Protein AF-A0A6C0KIW5-F1 (afdb_monomer_lite)

Radius of gyration: 31.11 Å; chains: 1; bounding box: 86×40×96 Å

Organism: NCBI:txid1070528

Structure (mmCIF, N/CA/C/O backbone):
data_AF-A0A6C0KIW5-F1
#
_entry.id   AF-A0A6C0KIW5-F1
#
loop_
_atom_site.group_PDB
_atom_site.id
_atom_site.type_symbol
_atom_site.label_atom_id
_atom_site.label_alt_id
_atom_site.label_comp_id
_atom_site.label_asym_id
_atom_site.label_entity_id
_atom_site.label_seq_id
_atom_site.pdbx_PDB_ins_code
_atom_site.Cartn_x
_atom_site.Cartn_y
_atom_site.Cartn_z
_atom_site.occupancy
_atom_site.B_iso_or_equiv
_atom_site.auth_seq_id
_atom_site.auth_comp_id
_atom_site.auth_asym_id
_atom_site.auth_atom_id
_atom_site.pdbx_PDB_model_num
ATOM 1 N N . MET A 1 1 ? -8.432 14.980 34.019 1.00 32.41 1 MET A N 1
ATOM 2 C CA . MET A 1 1 ? -7.159 15.223 33.312 1.00 32.41 1 MET A CA 1
ATOM 3 C C . MET A 1 1 ? -7.404 14.944 31.844 1.00 32.41 1 MET A C 1
ATOM 5 O O . MET A 1 1 ? -7.497 13.788 31.464 1.00 32.41 1 MET A O 1
ATOM 9 N N . SER A 1 2 ? -7.635 16.003 31.070 1.00 37.56 2 SER A N 1
ATOM 10 C CA . SER A 1 2 ? -7.930 15.959 29.639 1.00 37.56 2 SER A CA 1
ATOM 11 C C . SER A 1 2 ? -6.627 15.962 28.842 1.00 37.56 2 SER A C 1
ATOM 13 O O . SER A 1 2 ? -6.055 17.020 28.597 1.00 37.56 2 SER A O 1
ATOM 15 N N . LEU A 1 3 ? -6.152 14.785 28.463 1.00 35.91 3 LEU A N 1
ATOM 16 C CA . LEU A 1 3 ? -5.124 14.620 27.437 1.00 35.91 3 LEU A CA 1
ATOM 17 C C . LEU A 1 3 ? -5.486 13.376 26.623 1.00 35.91 3 LEU A C 1
ATOM 19 O O . LEU A 1 3 ? -4.736 12.409 26.570 1.00 35.91 3 LEU A O 1
ATOM 23 N N . VAL A 1 4 ? -6.672 13.388 26.008 1.00 44.66 4 VAL A N 1
ATOM 24 C CA . VAL A 1 4 ? -6.836 12.628 24.768 1.00 44.66 4 VAL A CA 1
ATOM 25 C C . VAL A 1 4 ? -6.009 13.411 23.761 1.00 44.66 4 VAL A C 1
ATOM 27 O O . VAL A 1 4 ? -6.391 14.500 23.333 1.00 44.66 4 VAL A O 1
ATOM 30 N N . SER A 1 5 ? -4.794 12.920 23.536 1.00 47.56 5 SER A N 1
ATOM 31 C CA . SER A 1 5 ? -3.909 13.326 22.453 1.00 47.56 5 SER A CA 1
ATOM 32 C C . SER A 1 5 ? -4.746 13.595 21.211 1.00 47.56 5 SER A C 1
ATOM 34 O O . SER A 1 5 ? -5.508 12.717 20.811 1.00 47.56 5 SER A O 1
ATOM 36 N N . ASN A 1 6 ? -4.621 14.797 20.641 1.00 52.09 6 ASN A N 1
ATOM 37 C CA . ASN A 1 6 ? -5.130 15.120 19.312 1.00 52.09 6 ASN A CA 1
ATOM 38 C C . ASN A 1 6 ? -4.820 13.938 18.393 1.00 52.09 6 ASN A C 1
ATOM 40 O O . ASN A 1 6 ? -3.664 13.736 18.027 1.00 52.09 6 ASN A O 1
ATOM 44 N N . ILE A 1 7 ? -5.824 13.123 18.079 1.00 60.19 7 ILE A N 1
ATOM 45 C CA . ILE A 1 7 ? -5.663 12.087 17.074 1.00 60.19 7 ILE A CA 1
ATOM 46 C C . ILE A 1 7 ? -5.512 12.859 15.775 1.00 60.19 7 ILE A C 1
ATOM 48 O O . ILE A 1 7 ? -6.455 13.508 15.321 1.00 60.19 7 ILE A O 1
ATOM 52 N N . GLN A 1 8 ? -4.304 12.859 15.220 1.00 75.06 8 GLN A N 1
ATOM 53 C CA . GLN A 1 8 ? -3.992 13.581 13.994 1.00 75.06 8 GLN A CA 1
ATOM 54 C C . GLN A 1 8 ? -4.522 12.785 12.795 1.00 75.06 8 GLN A C 1
ATOM 56 O O . GLN A 1 8 ? -3.762 12.299 11.966 1.00 75.06 8 GLN A O 1
ATOM 61 N N . PHE A 1 9 ? -5.848 12.646 12.697 1.00 80.88 9 PHE A N 1
ATOM 62 C CA . PHE A 1 9 ? -6.519 12.059 11.532 1.00 80.88 9 PHE A CA 1
ATOM 63 C C . PHE A 1 9 ? -6.090 12.759 10.232 1.00 80.88 9 PHE A C 1
ATOM 65 O O . PHE A 1 9 ? -5.928 12.113 9.201 1.00 80.88 9 PHE A O 1
ATOM 72 N N . GLU A 1 10 ? -5.825 14.068 10.296 1.00 83.94 10 GLU A N 1
ATOM 73 C CA . GLU A 1 10 ? -5.272 14.846 9.181 1.00 83.94 10 GLU A CA 1
ATOM 74 C C . GLU A 1 10 ? -3.890 14.353 8.735 1.00 83.94 10 GLU A C 1
ATOM 76 O O . GLU A 1 10 ? -3.605 14.328 7.536 1.00 83.94 10 GLU A O 1
ATOM 81 N N . GLN A 1 11 ? -3.046 13.923 9.676 1.00 88.38 11 GLN A N 1
ATOM 82 C CA . GLN A 1 11 ? -1.736 13.367 9.358 1.00 88.38 11 GLN A CA 1
ATOM 83 C C . GLN A 1 11 ? -1.886 12.015 8.660 1.00 88.38 11 GLN A C 1
ATOM 85 O O . GLN A 1 11 ? -1.350 11.858 7.574 1.00 88.38 11 GLN A O 1
ATOM 90 N N . LEU A 1 12 ? -2.726 11.111 9.176 1.00 88.31 12 LEU A N 1
ATOM 91 C CA . LEU A 1 12 ? -3.011 9.822 8.525 1.00 88.31 12 LEU A CA 1
ATOM 92 C C . LEU A 1 12 ? -3.542 9.988 7.088 1.00 88.31 12 LEU A C 1
ATOM 94 O O . LEU A 1 12 ? -3.165 9.241 6.188 1.00 88.31 12 LEU A O 1
ATOM 98 N N . HIS A 1 13 ? -4.393 10.989 6.843 1.00 88.88 13 HIS A N 1
ATOM 99 C CA . HIS A 1 13 ? -4.846 11.310 5.487 1.00 88.88 13 HIS A CA 1
ATOM 100 C C . HIS A 1 13 ? -3.723 11.843 4.594 1.00 88.88 13 HIS A C 1
ATOM 102 O O . HIS A 1 13 ? -3.690 11.539 3.401 1.00 88.88 13 HIS A O 1
ATOM 108 N N . THR A 1 14 ? -2.835 12.666 5.148 1.00 91.12 14 THR A N 1
ATOM 109 C CA . THR A 1 14 ? -1.697 13.232 4.416 1.00 91.12 14 THR A CA 1
ATOM 110 C C . THR A 1 14 ? -0.691 12.142 4.059 1.00 91.12 14 THR A C 1
ATOM 112 O O . THR A 1 14 ? -0.282 12.054 2.903 1.00 91.12 14 THR A O 1
ATOM 115 N N . ASP A 1 15 ? -0.383 11.265 5.011 1.00 90.94 15 ASP A N 1
ATOM 116 C CA . ASP A 1 15 ? 0.522 10.132 4.844 1.00 90.94 15 ASP A CA 1
ATOM 117 C C . ASP A 1 15 ? -0.020 9.176 3.774 1.00 90.94 15 ASP A C 1
ATOM 119 O O . ASP A 1 15 ? 0.687 8.830 2.829 1.00 90.94 15 ASP A O 1
ATOM 123 N N . PHE A 1 16 ? -1.314 8.838 3.819 1.00 93.62 16 PHE A N 1
ATOM 124 C CA . PHE A 1 16 ? -1.929 8.007 2.782 1.00 93.62 16 PHE A CA 1
ATOM 125 C C . PHE A 1 16 ? -1.880 8.660 1.392 1.00 93.62 16 PHE A C 1
ATOM 127 O O . PHE A 1 16 ? -1.521 8.007 0.414 1.00 93.62 16 PHE A O 1
ATOM 134 N N . LYS A 1 17 ? -2.175 9.963 1.281 1.00 93.19 17 LYS A N 1
ATOM 135 C CA . LYS A 1 17 ? -2.040 10.692 0.006 1.00 93.19 17 LYS A CA 1
ATOM 136 C C . LYS A 1 17 ? -0.604 10.666 -0.515 1.00 93.19 17 LYS A C 1
ATOM 138 O O . LYS A 1 17 ? -0.404 10.561 -1.725 1.00 93.19 17 LYS A O 1
ATOM 143 N N . HIS A 1 18 ? 0.383 10.736 0.378 1.00 94.56 18 HIS A N 1
ATOM 144 C CA . HIS A 1 18 ? 1.780 10.594 -0.003 1.00 94.56 18 HIS A CA 1
ATOM 145 C C . HIS A 1 18 ? 2.068 9.205 -0.595 1.00 94.56 18 HIS A C 1
ATOM 147 O O . HIS A 1 18 ? 2.688 9.128 -1.655 1.00 94.56 18 HIS A O 1
ATOM 153 N N . LEU A 1 19 ? 1.540 8.123 -0.011 1.00 94.50 19 LEU A N 1
ATOM 154 C CA . LEU A 1 19 ? 1.678 6.770 -0.573 1.00 94.50 19 LEU A CA 1
ATOM 155 C C . LEU A 1 19 ? 1.123 6.670 -1.995 1.00 94.50 19 LEU A C 1
ATOM 157 O O . LEU A 1 19 ? 1.806 6.163 -2.882 1.00 94.50 19 LEU A O 1
ATOM 161 N N . ILE A 1 20 ? -0.081 7.202 -2.224 1.00 94.00 20 ILE A N 1
ATOM 162 C CA . ILE A 1 20 ? -0.695 7.210 -3.561 1.00 94.00 20 ILE A CA 1
ATOM 163 C C . ILE A 1 20 ? 0.152 8.029 -4.544 1.00 94.00 20 ILE A C 1
ATOM 165 O O . ILE A 1 20 ? 0.319 7.645 -5.697 1.00 94.00 20 ILE A O 1
ATOM 169 N N . SER A 1 21 ? 0.754 9.135 -4.094 1.00 94.69 21 SER A N 1
ATOM 170 C CA . SER A 1 21 ? 1.657 9.917 -4.946 1.00 94.69 21 SER A CA 1
ATOM 171 C C . SER A 1 21 ? 2.934 9.156 -5.325 1.00 94.69 21 SER A C 1
ATOM 173 O O . SER A 1 21 ? 3.380 9.261 -6.464 1.00 94.69 21 SER A O 1
ATOM 175 N N . LEU A 1 22 ? 3.505 8.364 -4.407 1.00 94.12 22 LEU A N 1
ATOM 176 C CA . LEU A 1 22 ? 4.691 7.545 -4.677 1.00 94.12 22 LEU A CA 1
ATOM 177 C C . LEU A 1 22 ? 4.395 6.432 -5.682 1.00 94.12 22 LEU A C 1
ATOM 179 O O . LEU A 1 22 ? 5.205 6.174 -6.568 1.00 94.12 22 LEU A O 1
ATOM 183 N N . GLU A 1 23 ? 3.239 5.789 -5.545 1.00 93.88 23 GLU A N 1
ATOM 184 C CA . GLU A 1 23 ? 2.775 4.766 -6.478 1.00 93.88 23 GLU A CA 1
ATOM 185 C C . GLU A 1 23 ? 2.600 5.347 -7.887 1.00 93.88 23 GLU A C 1
ATOM 187 O O . GLU A 1 23 ? 3.170 4.819 -8.843 1.00 93.88 23 GLU A O 1
ATOM 192 N N . LYS A 1 24 ? 1.962 6.518 -8.000 1.00 93.88 24 LYS A N 1
ATOM 193 C CA . LYS A 1 24 ? 1.820 7.221 -9.276 1.00 93.88 24 LYS A CA 1
ATOM 194 C C . LYS A 1 24 ? 3.172 7.551 -9.916 1.00 93.88 24 LYS A C 1
ATOM 196 O O . LYS A 1 24 ? 3.358 7.322 -11.108 1.00 93.88 24 LYS A O 1
ATOM 201 N N . ILE A 1 25 ? 4.132 8.044 -9.130 1.00 94.31 25 ILE A N 1
ATOM 202 C CA . ILE A 1 25 ? 5.500 8.311 -9.607 1.00 94.31 25 ILE A CA 1
ATOM 203 C C . ILE A 1 25 ? 6.155 7.019 -10.122 1.00 94.31 25 ILE A C 1
ATOM 205 O O . ILE A 1 25 ? 6.810 7.029 -11.165 1.00 94.31 25 ILE A O 1
ATOM 209 N N . ALA A 1 26 ? 5.973 5.893 -9.422 1.00 92.75 26 ALA A N 1
ATOM 210 C CA . ALA A 1 26 ? 6.489 4.602 -9.869 1.00 92.75 26 ALA A CA 1
ATOM 211 C C . ALA A 1 26 ? 5.896 4.197 -11.229 1.00 92.75 26 ALA A C 1
ATOM 213 O O . ALA A 1 26 ? 6.648 3.779 -12.112 1.00 92.75 26 ALA A O 1
ATOM 214 N N . LEU A 1 27 ? 4.582 4.362 -11.420 1.00 92.12 27 LEU A N 1
ATOM 215 C CA . LEU A 1 27 ? 3.905 4.081 -12.689 1.00 92.12 27 LEU A CA 1
ATOM 216 C C . LEU A 1 27 ? 4.386 4.985 -13.830 1.00 92.12 27 LEU A C 1
ATOM 218 O O . LEU A 1 27 ? 4.633 4.489 -14.927 1.00 92.12 27 LEU A O 1
ATOM 222 N N . GLU A 1 28 ? 4.569 6.282 -13.579 1.00 93.81 28 GLU A N 1
ATOM 223 C CA . GLU A 1 28 ? 5.068 7.237 -14.577 1.00 93.81 28 GLU A CA 1
ATOM 224 C C . GLU A 1 28 ? 6.463 6.839 -15.090 1.00 93.81 28 GLU A C 1
ATOM 226 O O . GLU A 1 28 ? 6.683 6.740 -16.300 1.00 93.81 28 GLU A O 1
ATOM 231 N N . HIS A 1 29 ? 7.396 6.531 -14.183 1.00 92.31 29 HIS A N 1
ATOM 232 C CA . HIS A 1 29 ? 8.730 6.059 -14.565 1.00 92.31 29 HIS A CA 1
ATOM 233 C C . HIS A 1 29 ? 8.685 4.691 -15.262 1.00 92.31 29 HIS A C 1
ATOM 235 O O . HIS A 1 29 ? 9.394 4.473 -16.246 1.00 92.31 29 HIS A O 1
ATOM 241 N N . LYS A 1 30 ? 7.818 3.778 -14.804 1.00 92.75 30 LYS A N 1
ATOM 242 C CA . LYS A 1 30 ? 7.599 2.473 -15.443 1.00 92.75 30 LYS A CA 1
ATOM 243 C C . LYS A 1 30 ? 7.116 2.642 -16.888 1.00 92.75 30 LYS A C 1
ATOM 245 O O . LYS A 1 30 ? 7.643 1.990 -17.788 1.00 92.75 30 LYS A O 1
ATOM 250 N N . HIS A 1 31 ? 6.165 3.540 -17.136 1.00 92.00 31 HIS A N 1
ATOM 251 C CA . HIS A 1 31 ? 5.697 3.838 -18.488 1.00 92.00 31 HIS A CA 1
ATOM 252 C C . HIS A 1 31 ? 6.826 4.406 -19.356 1.00 92.00 31 HIS A C 1
ATOM 254 O O . HIS A 1 31 ? 7.005 3.965 -20.490 1.00 92.00 31 HIS A O 1
ATOM 260 N N . ALA A 1 32 ? 7.613 5.356 -18.840 1.00 91.06 32 ALA A N 1
ATOM 261 C CA . ALA A 1 32 ? 8.737 5.929 -19.581 1.00 91.06 32 ALA A CA 1
ATOM 262 C C . ALA A 1 32 ? 9.756 4.855 -20.006 1.00 91.06 32 ALA A C 1
ATOM 264 O O . ALA A 1 32 ? 10.200 4.835 -21.157 1.00 91.06 32 ALA A O 1
ATOM 265 N N . ILE A 1 33 ? 10.073 3.921 -19.102 1.00 90.62 33 ILE A N 1
ATOM 266 C CA . ILE A 1 33 ? 10.942 2.781 -19.405 1.00 90.62 33 ILE A CA 1
ATOM 267 C C . ILE A 1 33 ? 10.332 1.896 -20.498 1.00 90.62 33 ILE A C 1
ATOM 269 O O . ILE A 1 33 ? 11.028 1.538 -21.446 1.00 90.62 33 ILE A O 1
ATOM 273 N N . ASN A 1 34 ? 9.039 1.572 -20.395 1.00 90.69 34 ASN A N 1
ATOM 274 C CA . ASN A 1 34 ? 8.360 0.708 -21.361 1.00 90.69 34 ASN A CA 1
ATOM 275 C C . ASN A 1 34 ? 8.355 1.312 -22.773 1.00 90.69 34 ASN A C 1
ATOM 277 O O . ASN A 1 34 ? 8.708 0.642 -23.742 1.00 90.69 34 ASN A O 1
ATOM 281 N N . THR A 1 35 ? 8.048 2.609 -22.891 1.00 89.88 35 THR A N 1
ATOM 282 C CA . THR A 1 35 ? 8.141 3.331 -24.168 1.00 89.88 35 THR A CA 1
ATOM 283 C C . THR A 1 35 ? 9.544 3.210 -24.759 1.00 89.88 35 THR A C 1
ATOM 285 O O . THR A 1 35 ? 9.696 2.896 -25.941 1.00 89.88 35 THR A O 1
ATOM 288 N N . LYS A 1 36 ? 10.580 3.391 -23.933 1.00 88.50 36 LYS A N 1
ATOM 289 C CA . LYS A 1 36 ? 11.967 3.324 -24.393 1.00 88.50 36 LYS A CA 1
ATOM 290 C C . LYS A 1 36 ? 12.391 1.914 -24.809 1.00 88.50 36 LYS A C 1
ATOM 292 O O . LYS A 1 36 ? 13.067 1.760 -25.824 1.00 88.50 36 LYS A O 1
ATOM 297 N N . LEU A 1 37 ? 11.956 0.885 -24.085 1.00 88.62 37 LEU A N 1
ATOM 298 C CA . LEU A 1 37 ? 12.155 -0.512 -24.480 1.00 88.62 37 LEU A CA 1
ATOM 299 C C . LEU A 1 37 ? 11.475 -0.827 -25.815 1.00 88.62 37 LEU A C 1
ATOM 301 O O . LEU A 1 37 ? 12.064 -1.513 -26.652 1.00 88.62 37 LEU A O 1
ATOM 305 N N . GLY A 1 38 ? 10.282 -0.275 -26.046 1.00 85.38 38 GLY A N 1
ATOM 306 C CA . GLY A 1 38 ? 9.595 -0.350 -27.334 1.00 85.38 38 GLY A CA 1
ATOM 307 C C . GLY A 1 38 ? 10.412 0.261 -28.477 1.00 85.38 38 GLY A C 1
ATOM 308 O O . GLY A 1 38 ? 10.544 -0.350 -29.537 1.00 85.38 38 GLY A O 1
ATOM 309 N N . GLU A 1 39 ? 11.032 1.427 -28.266 1.00 87.31 39 GLU A N 1
ATOM 310 C CA . GLU A 1 39 ? 11.923 2.054 -29.257 1.00 87.31 39 GLU A CA 1
ATOM 311 C C . GLU A 1 39 ? 13.139 1.176 -29.594 1.00 87.31 39 GLU A C 1
ATOM 313 O O . GLU A 1 39 ? 13.471 1.007 -30.772 1.00 87.31 39 GLU A O 1
ATOM 318 N N . VAL A 1 40 ? 13.787 0.588 -28.580 1.00 84.56 40 VAL A N 1
ATOM 319 C CA . VAL A 1 40 ? 14.936 -0.316 -28.770 1.00 84.56 40 VAL A CA 1
ATOM 320 C C . VAL A 1 40 ? 14.514 -1.564 -29.549 1.00 84.56 40 VAL A C 1
ATOM 322 O O . VAL A 1 40 ? 15.168 -1.924 -30.531 1.00 84.56 40 VAL A O 1
ATOM 325 N N . LYS A 1 41 ? 13.374 -2.173 -29.191 1.00 85.25 41 LYS A N 1
ATOM 326 C CA . LYS A 1 41 ? 12.798 -3.325 -29.905 1.00 85.25 41 LYS A CA 1
ATOM 327 C C . LYS A 1 41 ? 12.530 -2.998 -31.375 1.00 85.25 41 LYS A C 1
ATOM 329 O O . LYS A 1 41 ? 12.946 -3.745 -32.262 1.00 85.25 41 LYS A O 1
ATOM 334 N N . ASN A 1 42 ? 11.879 -1.868 -31.644 1.00 85.50 42 ASN A N 1
ATOM 335 C CA . ASN A 1 42 ? 11.558 -1.434 -33.004 1.00 85.50 42 ASN A CA 1
ATOM 336 C C . ASN A 1 42 ? 12.824 -1.171 -33.832 1.00 85.50 42 ASN A C 1
ATOM 338 O O . ASN A 1 42 ? 12.891 -1.546 -35.005 1.00 85.50 42 ASN A O 1
ATOM 342 N N . THR A 1 43 ? 13.850 -0.579 -33.216 1.00 84.38 43 THR A N 1
ATOM 343 C CA . THR A 1 43 ? 15.150 -0.331 -33.856 1.00 84.38 43 THR A CA 1
ATOM 344 C C . THR A 1 43 ? 15.840 -1.642 -34.224 1.00 84.38 43 THR A C 1
ATOM 346 O O . THR A 1 43 ? 16.268 -1.812 -35.365 1.00 84.38 43 THR A O 1
ATOM 349 N N . TYR A 1 44 ? 15.880 -2.604 -33.302 1.00 84.00 44 TYR A N 1
ATOM 350 C CA . TYR A 1 44 ? 16.424 -3.937 -33.555 1.00 84.00 44 TYR A CA 1
ATOM 351 C C . TYR A 1 44 ? 15.697 -4.649 -34.709 1.00 84.00 44 TYR A C 1
ATOM 353 O O . TYR A 1 44 ? 16.334 -5.106 -35.660 1.00 84.00 44 TYR A O 1
ATOM 361 N N . GLN A 1 45 ? 14.358 -4.664 -34.692 1.00 81.50 45 GLN A N 1
ATOM 362 C CA . GLN A 1 45 ? 13.555 -5.274 -35.757 1.00 81.50 45 GLN A CA 1
ATOM 363 C C . GLN A 1 45 ? 13.796 -4.618 -37.125 1.00 81.50 45 GLN A C 1
ATOM 365 O O . GLN A 1 45 ? 13.862 -5.308 -38.145 1.00 81.50 45 GLN A O 1
ATOM 370 N N . TYR A 1 46 ? 13.941 -3.291 -37.164 1.00 84.31 46 TYR A N 1
ATOM 371 C CA . TYR A 1 46 ? 14.284 -2.560 -38.384 1.00 84.31 46 TYR A CA 1
ATOM 372 C C . TYR A 1 46 ? 15.674 -2.948 -38.913 1.00 84.31 46 TYR A C 1
ATOM 374 O O . TYR A 1 46 ? 15.831 -3.198 -40.111 1.00 84.31 46 TYR A O 1
ATOM 382 N N . LEU A 1 47 ? 16.677 -3.041 -38.032 1.00 81.38 47 LEU A N 1
ATOM 383 C CA . LEU A 1 47 ? 18.048 -3.396 -38.408 1.00 81.38 47 LEU A CA 1
ATOM 384 C C . LEU A 1 47 ? 18.148 -4.821 -38.962 1.00 81.38 47 LEU A C 1
ATOM 386 O O . LEU A 1 47 ? 18.844 -5.018 -39.961 1.00 81.38 47 LEU A O 1
ATOM 390 N N . ILE A 1 48 ? 17.408 -5.777 -38.393 1.00 81.12 48 ILE A N 1
ATOM 391 C CA . ILE A 1 48 ? 17.318 -7.146 -38.922 1.00 81.12 48 ILE A CA 1
ATOM 392 C C . ILE A 1 48 ? 16.680 -7.161 -40.306 1.00 81.12 48 ILE A C 1
ATOM 394 O O . ILE A 1 48 ? 17.272 -7.688 -41.248 1.00 81.12 48 ILE A O 1
ATOM 398 N N . LYS A 1 49 ? 15.493 -6.555 -40.459 1.00 82.00 49 LYS A N 1
ATOM 399 C CA . LYS A 1 49 ? 14.741 -6.585 -41.726 1.00 82.00 49 LYS A CA 1
ATOM 400 C C . LYS A 1 49 ? 15.557 -6.047 -42.902 1.00 82.00 49 LYS A C 1
ATOM 402 O O . LYS A 1 49 ? 15.470 -6.588 -44.000 1.00 82.00 49 LYS A O 1
ATOM 407 N N . ASN A 1 50 ? 16.382 -5.029 -42.668 1.00 79.25 50 ASN A N 1
ATOM 408 C CA . ASN A 1 50 ? 17.178 -4.396 -43.719 1.00 79.25 50 ASN A CA 1
ATOM 409 C C . ASN A 1 50 ? 18.530 -5.072 -43.992 1.00 79.25 50 ASN A C 1
ATOM 411 O O . ASN A 1 50 ? 19.116 -4.830 -45.045 1.00 79.25 50 ASN A O 1
ATOM 415 N N . ASN A 1 51 ? 19.036 -5.905 -43.076 1.00 75.88 51 ASN A N 1
ATOM 416 C CA . ASN A 1 51 ? 20.380 -6.495 -43.168 1.00 75.88 51 ASN A CA 1
ATOM 417 C C . ASN A 1 51 ? 20.396 -8.031 -43.124 1.00 75.88 51 ASN A C 1
ATOM 419 O O . ASN A 1 51 ? 21.471 -8.622 -43.027 1.00 75.88 51 ASN A O 1
ATOM 423 N N . ASN A 1 52 ? 19.235 -8.680 -43.263 1.00 69.38 52 ASN A N 1
ATOM 424 C CA . ASN A 1 52 ? 19.066 -10.135 -43.139 1.00 69.38 52 ASN A CA 1
ATOM 425 C C . ASN A 1 52 ? 19.972 -10.964 -44.076 1.00 69.38 52 ASN A C 1
ATOM 427 O O . ASN A 1 52 ? 20.299 -12.113 -43.809 1.00 69.38 52 ASN A O 1
ATOM 431 N N . ASN A 1 53 ? 20.446 -10.365 -45.169 1.00 68.25 53 ASN A N 1
ATOM 432 C CA . ASN A 1 53 ? 21.274 -11.056 -46.157 1.00 68.25 53 ASN A CA 1
ATOM 433 C C . ASN A 1 53 ? 22.761 -11.165 -45.756 1.00 68.25 53 ASN A C 1
ATOM 435 O O . ASN A 1 53 ? 23.534 -11.788 -46.481 1.00 68.25 53 ASN A O 1
ATOM 439 N N . LYS A 1 54 ? 23.199 -10.546 -44.646 1.00 74.94 54 LYS A N 1
ATOM 440 C CA . LYS A 1 54 ? 24.612 -10.510 -44.221 1.00 74.94 54 LYS A CA 1
ATOM 441 C C . LYS A 1 54 ? 24.787 -11.047 -42.798 1.00 74.94 54 LYS A C 1
ATOM 443 O O . LYS A 1 54 ? 24.562 -10.330 -41.825 1.00 74.94 54 LYS A O 1
ATOM 448 N N . LYS A 1 55 ? 25.298 -12.280 -42.681 1.00 74.75 55 LYS A N 1
ATOM 449 C CA . LYS A 1 55 ? 25.506 -12.986 -41.397 1.00 74.75 55 LYS A CA 1
ATOM 450 C C . LYS A 1 55 ? 26.356 -12.204 -40.385 1.00 74.75 55 LYS A C 1
ATOM 452 O O . LYS A 1 55 ? 26.065 -12.237 -39.196 1.00 74.75 55 LYS A O 1
ATOM 457 N N . ILE A 1 56 ? 27.355 -11.447 -40.847 1.00 74.56 56 ILE A N 1
ATOM 458 C CA . ILE A 1 56 ? 28.205 -10.626 -39.967 1.00 74.56 56 ILE A CA 1
ATOM 459 C C . ILE A 1 56 ? 27.427 -9.505 -39.259 1.00 74.56 56 ILE A C 1
ATOM 461 O O . ILE A 1 56 ? 27.695 -9.207 -38.101 1.00 74.56 56 ILE A O 1
ATOM 465 N N . PHE A 1 57 ? 26.423 -8.915 -39.915 1.00 72.31 57 PHE A N 1
ATOM 466 C CA . PHE A 1 57 ? 25.583 -7.894 -39.286 1.00 72.31 57 PHE A CA 1
ATOM 467 C C . PHE A 1 57 ? 24.606 -8.508 -38.289 1.00 72.31 57 PHE A C 1
ATOM 469 O O . PHE A 1 57 ? 24.376 -7.916 -37.241 1.00 72.31 57 PHE A O 1
ATOM 476 N N . LEU A 1 58 ? 24.099 -9.713 -38.562 1.00 75.12 58 LEU A N 1
ATOM 477 C CA . LEU A 1 58 ? 23.288 -10.457 -37.596 1.00 75.12 58 LEU A CA 1
ATOM 478 C C . LEU A 1 58 ? 24.087 -10.789 -36.328 1.00 75.12 58 LEU A C 1
ATOM 480 O O . LEU A 1 58 ? 23.576 -10.595 -35.231 1.00 75.12 58 LEU A O 1
ATOM 484 N N . PHE A 1 59 ? 25.357 -11.184 -36.469 1.00 78.31 59 PHE A N 1
ATOM 485 C CA . PHE A 1 59 ? 26.258 -11.394 -35.331 1.00 78.31 59 PHE A CA 1
ATOM 486 C C . PHE A 1 59 ? 26.425 -10.127 -34.474 1.00 78.31 59 PHE A C 1
ATOM 488 O O . PHE A 1 59 ? 26.325 -10.187 -33.254 1.00 78.31 59 PHE A O 1
ATOM 495 N N . CYS A 1 60 ? 26.620 -8.957 -35.092 1.00 75.44 60 CYS A N 1
ATOM 496 C CA . CYS A 1 60 ? 26.741 -7.697 -34.351 1.00 75.44 60 CYS A CA 1
ATOM 497 C C . CYS A 1 60 ? 25.439 -7.276 -33.645 1.00 75.44 60 CYS A C 1
ATOM 499 O O . CYS A 1 60 ? 25.491 -6.622 -32.605 1.00 75.44 60 CYS A O 1
ATOM 501 N N . LEU A 1 61 ? 24.277 -7.648 -34.189 1.00 80.88 61 LEU A N 1
ATOM 502 C CA . LEU A 1 61 ? 22.973 -7.336 -33.598 1.00 80.88 61 LEU A CA 1
ATOM 503 C C . LEU A 1 61 ? 22.628 -8.215 -32.387 1.00 80.88 61 LEU A C 1
ATOM 505 O O . LEU A 1 61 ? 21.738 -7.848 -31.621 1.00 80.88 61 LEU A O 1
ATOM 509 N N . ASP A 1 62 ? 23.336 -9.325 -32.173 1.00 81.00 62 ASP A N 1
ATOM 510 C CA . ASP A 1 62 ? 23.117 -10.210 -31.023 1.00 81.00 62 ASP A CA 1
ATOM 511 C C . ASP A 1 62 ? 23.392 -9.500 -29.685 1.00 81.00 62 ASP A C 1
ATOM 513 O O . ASP A 1 62 ? 22.624 -9.624 -28.732 1.00 81.00 62 ASP A O 1
ATOM 517 N N . SER A 1 63 ? 24.416 -8.639 -29.633 1.00 84.56 63 SER A N 1
ATOM 518 C CA . SER A 1 63 ? 24.710 -7.827 -28.441 1.00 84.56 63 SER A CA 1
ATOM 519 C C . SER A 1 63 ? 23.566 -6.864 -28.096 1.00 84.56 63 SER A C 1
ATOM 521 O O . SER A 1 63 ? 23.209 -6.719 -26.926 1.00 84.56 63 SER A O 1
ATOM 523 N N . LEU A 1 64 ? 22.954 -6.239 -29.110 1.00 82.12 64 LEU A N 1
ATOM 524 C CA . LEU A 1 64 ? 21.802 -5.348 -28.931 1.00 82.12 64 LEU A CA 1
ATOM 525 C C . LEU A 1 64 ? 20.564 -6.130 -28.467 1.00 82.12 64 LEU A C 1
ATOM 527 O O . LEU A 1 64 ? 19.826 -5.678 -27.590 1.00 82.12 64 LEU A O 1
ATOM 531 N N . PHE A 1 65 ? 20.351 -7.329 -29.017 1.00 84.69 65 PHE A N 1
ATOM 532 C CA . PHE A 1 65 ? 19.279 -8.219 -28.576 1.00 84.69 65 PHE A CA 1
ATOM 533 C C . PHE A 1 65 ? 19.455 -8.649 -27.117 1.00 84.69 65 PHE A C 1
ATOM 535 O O . PHE A 1 65 ? 18.501 -8.621 -26.336 1.00 84.69 65 PHE A O 1
ATOM 542 N N . PHE A 1 66 ? 20.680 -9.004 -26.728 1.00 87.81 66 PHE A N 1
ATOM 543 C CA . PHE A 1 66 ? 21.006 -9.362 -25.354 1.00 87.81 66 PHE A CA 1
ATOM 544 C C . PHE A 1 66 ? 20.756 -8.199 -24.387 1.00 87.81 66 PHE A C 1
ATOM 546 O O . PHE A 1 66 ? 20.139 -8.402 -23.340 1.00 87.81 66 PHE A O 1
ATOM 553 N N . GLN A 1 67 ? 21.164 -6.979 -24.747 1.00 87.00 67 GLN A N 1
ATOM 554 C CA . GLN A 1 67 ? 20.891 -5.783 -23.948 1.00 87.00 67 GLN A CA 1
ATOM 555 C C . GLN A 1 67 ? 19.384 -5.560 -23.763 1.00 87.00 67 GLN A C 1
ATOM 557 O O . GLN A 1 67 ? 18.915 -5.421 -22.631 1.00 87.00 67 GLN A O 1
ATOM 562 N N . TYR A 1 68 ? 18.611 -5.607 -24.855 1.00 88.44 68 TYR A N 1
ATOM 563 C CA . TYR A 1 68 ? 17.150 -5.514 -24.797 1.00 88.44 68 TYR A CA 1
ATOM 564 C C . TYR A 1 68 ? 16.552 -6.567 -23.855 1.00 88.44 68 TYR A C 1
ATOM 566 O O . TYR A 1 68 ? 15.734 -6.239 -22.996 1.00 88.44 68 TYR A O 1
ATOM 574 N N . LYS A 1 69 ? 16.996 -7.825 -23.963 1.00 88.19 69 LYS A N 1
ATOM 575 C CA . LYS A 1 69 ? 16.523 -8.927 -23.118 1.00 88.19 69 LYS A CA 1
ATOM 576 C C . LYS A 1 69 ? 16.826 -8.691 -21.637 1.00 88.19 69 LYS A C 1
ATOM 578 O O . LYS A 1 69 ? 15.950 -8.899 -20.799 1.00 88.19 69 LYS A O 1
ATOM 583 N N . CYS A 1 70 ? 18.035 -8.237 -21.313 1.00 89.44 70 CYS A N 1
ATOM 584 C CA . CYS A 1 70 ? 18.425 -7.904 -19.944 1.00 89.44 70 CYS A CA 1
ATOM 585 C C . CYS A 1 70 ? 17.544 -6.794 -19.361 1.00 89.44 70 CYS A C 1
ATOM 587 O O . CYS A 1 70 ? 17.009 -6.948 -18.262 1.00 89.44 70 CYS A O 1
ATOM 589 N N . HIS A 1 71 ? 17.333 -5.707 -20.104 1.00 90.81 71 HIS A N 1
AT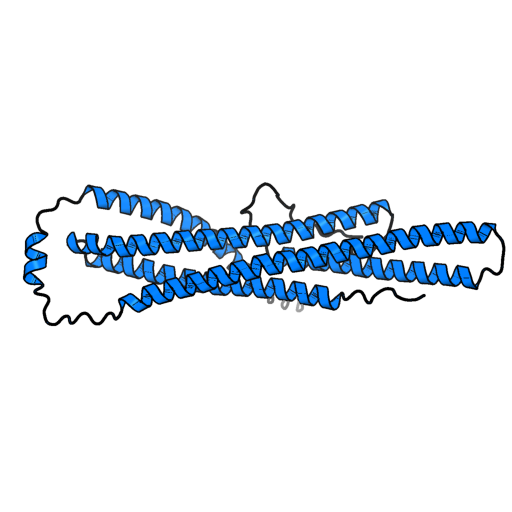OM 590 C CA . HIS A 1 71 ? 16.479 -4.615 -19.644 1.00 90.81 71 HIS A CA 1
ATOM 591 C C . HIS A 1 71 ? 15.002 -5.019 -19.540 1.00 90.81 71 HIS A C 1
ATOM 593 O O . HIS A 1 71 ? 14.332 -4.636 -18.584 1.00 90.81 71 HIS A O 1
ATOM 599 N N . SER A 1 72 ? 14.494 -5.832 -20.470 1.00 90.25 72 SER A N 1
ATOM 600 C CA . SER A 1 72 ? 13.123 -6.350 -20.411 1.00 90.25 72 SER A CA 1
ATOM 601 C C . SER A 1 72 ? 12.892 -7.214 -19.168 1.00 90.25 72 SER A C 1
ATOM 603 O O . SER A 1 72 ? 11.859 -7.085 -18.515 1.00 90.25 72 SER A O 1
ATOM 605 N N . MET A 1 73 ? 13.857 -8.067 -18.812 1.00 92.56 73 MET A N 1
ATOM 606 C CA . MET A 1 73 ? 13.786 -8.896 -17.604 1.00 92.56 73 MET A CA 1
ATOM 607 C C . MET A 1 73 ? 13.781 -8.040 -16.329 1.00 92.56 73 MET A C 1
ATOM 609 O O . MET A 1 73 ? 13.007 -8.291 -15.405 1.00 92.56 73 MET A O 1
ATOM 613 N N . GLU A 1 74 ? 14.630 -7.013 -16.268 1.00 92.62 74 GLU A N 1
ATOM 614 C CA . GLU A 1 74 ? 14.680 -6.114 -15.110 1.00 92.62 74 GLU A CA 1
ATOM 615 C C . GLU A 1 74 ? 13.382 -5.306 -14.967 1.00 92.62 74 GLU A C 1
ATOM 617 O O . GLU A 1 74 ? 12.829 -5.200 -13.870 1.00 92.62 74 GLU A O 1
ATOM 622 N N . TYR A 1 75 ? 12.835 -4.816 -16.082 1.00 92.88 75 TYR A N 1
ATOM 623 C CA . TYR A 1 75 ? 11.530 -4.160 -16.119 1.00 92.88 75 TYR A CA 1
ATOM 624 C C . TYR A 1 75 ? 10.407 -5.055 -15.572 1.00 92.88 75 TYR A C 1
ATOM 626 O O . TYR A 1 75 ? 9.590 -4.610 -14.758 1.00 92.88 75 TYR A O 1
ATOM 634 N N . GLU A 1 76 ? 10.378 -6.329 -15.969 1.00 92.62 76 GLU A N 1
ATOM 635 C CA . GLU A 1 76 ? 9.398 -7.302 -15.482 1.00 92.62 76 GLU A CA 1
ATOM 636 C C . GLU A 1 76 ? 9.529 -7.521 -13.965 1.00 92.62 76 GLU A C 1
ATOM 638 O O . GLU A 1 76 ? 8.533 -7.510 -13.236 1.00 92.62 76 GLU A O 1
ATOM 643 N N . ASN A 1 77 ? 10.758 -7.657 -13.460 1.00 93.69 77 ASN A N 1
ATOM 644 C CA . ASN A 1 77 ? 11.021 -7.824 -12.030 1.00 93.69 77 ASN A CA 1
ATOM 645 C C . ASN A 1 77 ? 10.563 -6.612 -11.206 1.00 93.69 77 ASN A C 1
ATOM 647 O O . ASN A 1 77 ? 9.971 -6.772 -10.130 1.00 93.69 77 ASN A O 1
ATOM 651 N N . LEU A 1 78 ? 10.809 -5.397 -11.702 1.00 94.38 78 LEU A N 1
ATOM 652 C CA . LEU A 1 78 ? 10.356 -4.159 -11.065 1.00 94.38 78 LEU A CA 1
ATOM 653 C C . LEU A 1 78 ? 8.826 -4.050 -11.085 1.00 94.38 78 LEU A C 1
ATOM 655 O O . LEU A 1 78 ? 8.229 -3.692 -10.070 1.00 94.38 78 LEU A O 1
ATOM 659 N N . SER A 1 79 ? 8.191 -4.439 -12.192 1.00 92.62 79 SER A N 1
ATOM 660 C CA . SER A 1 79 ? 6.729 -4.462 -12.330 1.00 92.62 79 SER A CA 1
ATOM 661 C C . SER A 1 79 ? 6.087 -5.428 -11.333 1.00 92.62 79 SER A C 1
ATOM 663 O O . SER A 1 79 ? 5.206 -5.041 -10.567 1.00 92.62 79 SER A O 1
ATOM 665 N N . LYS A 1 80 ? 6.606 -6.657 -11.241 1.00 93.62 80 LYS A N 1
ATOM 666 C CA . LYS A 1 80 ? 6.181 -7.642 -10.233 1.00 93.62 80 LYS A CA 1
ATOM 667 C C . LYS A 1 80 ? 6.388 -7.141 -8.807 1.00 93.62 80 LYS A C 1
ATOM 669 O O . LYS A 1 80 ? 5.548 -7.377 -7.942 1.00 93.62 80 LYS A O 1
ATOM 674 N N . SER A 1 81 ? 7.490 -6.437 -8.554 1.00 93.62 81 SER A N 1
ATOM 675 C CA . SER A 1 81 ? 7.763 -5.845 -7.240 1.00 93.62 81 SER A CA 1
ATOM 676 C C . SER A 1 81 ? 6.719 -4.792 -6.858 1.00 93.62 81 SER A C 1
ATOM 678 O O . SER A 1 81 ? 6.315 -4.748 -5.698 1.00 93.62 81 SER A O 1
ATOM 680 N N . LEU A 1 82 ? 6.253 -3.981 -7.816 1.00 93.62 82 LEU A N 1
ATOM 681 C CA . LEU A 1 82 ? 5.184 -3.006 -7.583 1.00 93.62 82 LEU A CA 1
ATOM 682 C C . LEU A 1 82 ? 3.874 -3.702 -7.205 1.00 93.62 82 LEU A C 1
ATOM 684 O O . LEU A 1 82 ? 3.299 -3.383 -6.166 1.00 93.62 82 LEU A O 1
ATOM 688 N N . ILE A 1 83 ? 3.464 -4.701 -7.992 1.00 92.50 83 ILE A N 1
ATOM 689 C CA . ILE A 1 83 ? 2.240 -5.485 -7.756 1.00 92.50 83 ILE A CA 1
ATOM 690 C C . ILE A 1 83 ? 2.262 -6.108 -6.355 1.00 92.50 83 ILE A C 1
ATOM 692 O O . ILE A 1 83 ? 1.307 -5.972 -5.595 1.00 92.50 83 ILE A O 1
ATOM 696 N N . LEU A 1 84 ? 3.383 -6.717 -5.956 1.00 93.62 84 LEU A N 1
ATOM 697 C CA . LEU A 1 84 ? 3.541 -7.301 -4.620 1.00 93.62 84 LEU A CA 1
ATOM 698 C C . LEU A 1 84 ? 3.319 -6.280 -3.493 1.00 93.62 84 LEU A C 1
ATOM 700 O O . LEU A 1 84 ? 2.690 -6.604 -2.484 1.00 93.62 84 LEU A O 1
ATOM 704 N N . ILE A 1 85 ? 3.834 -5.057 -3.646 1.00 94.19 85 ILE A N 1
ATOM 705 C CA . ILE A 1 85 ? 3.684 -3.997 -2.640 1.00 94.19 85 ILE A CA 1
ATOM 706 C C . ILE A 1 85 ? 2.237 -3.497 -2.595 1.00 94.19 85 ILE A C 1
ATOM 708 O O . ILE A 1 85 ? 1.678 -3.379 -1.504 1.00 94.19 85 ILE A O 1
ATOM 712 N N . VAL A 1 86 ? 1.616 -3.251 -3.751 1.00 93.06 86 VAL A N 1
ATOM 713 C CA . VAL A 1 86 ? 0.219 -2.791 -3.849 1.00 93.06 86 VAL A CA 1
ATOM 714 C C . VAL A 1 86 ? -0.741 -3.835 -3.269 1.00 93.06 86 VAL A C 1
ATOM 716 O O . VAL A 1 86 ? -1.594 -3.513 -2.441 1.00 93.06 86 VAL A O 1
ATOM 719 N N . ASN A 1 87 ? -0.536 -5.111 -3.587 1.00 92.81 87 ASN A N 1
ATOM 720 C CA . ASN A 1 87 ? -1.319 -6.216 -3.033 1.00 92.81 87 ASN A CA 1
ATOM 721 C C . ASN A 1 87 ? -1.159 -6.325 -1.518 1.00 92.81 87 ASN A C 1
ATOM 723 O O . ASN A 1 87 ? -2.122 -6.580 -0.792 1.00 92.81 87 ASN A O 1
ATOM 727 N N . ARG A 1 88 ? 0.059 -6.090 -1.022 1.00 93.69 88 ARG A N 1
ATOM 728 C CA . ARG A 1 88 ? 0.326 -6.052 0.412 1.00 93.69 88 ARG A CA 1
ATOM 729 C C . ARG A 1 88 ? -0.412 -4.896 1.094 1.00 93.69 88 ARG A C 1
ATOM 731 O O . ARG A 1 88 ? -0.984 -5.122 2.159 1.00 93.69 88 ARG A O 1
ATOM 738 N N . MET A 1 89 ? -0.436 -3.708 0.482 1.00 94.50 89 MET A N 1
ATOM 739 C CA . MET A 1 89 ? -1.223 -2.564 0.963 1.00 94.50 89 MET A CA 1
ATOM 740 C C . MET A 1 89 ? -2.707 -2.917 1.047 1.00 94.50 89 MET A C 1
ATOM 742 O O . MET A 1 89 ? -3.317 -2.749 2.103 1.00 94.50 89 MET A O 1
ATOM 746 N N . TYR A 1 90 ? -3.272 -3.470 -0.031 1.00 94.81 90 TYR A N 1
ATOM 747 C CA . TYR A 1 90 ? -4.660 -3.933 -0.055 1.00 94.81 90 TYR A CA 1
ATOM 748 C C . TYR A 1 90 ? -4.949 -4.888 1.105 1.00 94.81 90 TYR A C 1
ATOM 750 O O . TYR A 1 90 ? -5.884 -4.680 1.878 1.00 94.81 90 TYR A O 1
ATOM 758 N N . GLY A 1 91 ? -4.116 -5.920 1.253 1.00 93.56 91 GLY A N 1
ATOM 759 C CA . GLY A 1 91 ? -4.281 -6.945 2.274 1.00 93.56 91 GLY A CA 1
ATOM 760 C C . GLY A 1 91 ? -4.260 -6.394 3.698 1.00 93.56 91 GLY A C 1
ATOM 761 O O . GLY A 1 91 ? -5.076 -6.815 4.519 1.00 93.56 91 GLY A O 1
ATOM 762 N N . ASP A 1 92 ? -3.364 -5.452 3.997 1.00 95.31 92 ASP A N 1
ATOM 763 C CA . ASP A 1 92 ? -3.245 -4.860 5.333 1.00 95.31 92 ASP A CA 1
ATOM 764 C C . ASP A 1 92 ? -4.484 -4.015 5.692 1.00 95.31 92 ASP A C 1
ATOM 766 O O . ASP A 1 92 ? -5.080 -4.221 6.758 1.00 95.31 92 ASP A O 1
ATOM 770 N N . TYR A 1 93 ? -4.964 -3.156 4.782 1.00 95.69 93 TYR A N 1
ATOM 771 C CA . TYR A 1 93 ? -6.187 -2.375 5.019 1.00 95.69 93 TYR A CA 1
ATOM 772 C C . TYR A 1 93 ? -7.446 -3.248 5.055 1.00 95.69 93 TYR A C 1
ATOM 774 O O . TYR A 1 93 ? -8.298 -3.065 5.926 1.00 95.69 93 TYR A O 1
ATOM 782 N N . TYR A 1 94 ? -7.554 -4.236 4.163 1.00 94.62 94 TYR A N 1
ATOM 783 C CA . TYR A 1 94 ? -8.680 -5.171 4.124 1.00 94.62 94 TYR A CA 1
ATOM 784 C C . TYR A 1 94 ? -8.786 -5.986 5.420 1.00 94.62 94 TYR A C 1
ATOM 786 O O . TYR A 1 94 ? -9.872 -6.158 5.982 1.00 94.62 94 TYR A O 1
ATOM 794 N N . LYS A 1 95 ? -7.657 -6.480 5.944 1.00 94.31 95 LYS A N 1
ATOM 795 C CA . LYS A 1 95 ? -7.628 -7.224 7.213 1.00 94.31 95 LYS A CA 1
ATOM 796 C C . LYS A 1 95 ? -8.029 -6.329 8.385 1.00 94.31 95 LYS A C 1
ATOM 798 O O . LYS A 1 95 ? -8.841 -6.756 9.207 1.00 94.31 95 LYS A O 1
ATOM 803 N N . LEU A 1 96 ? -7.533 -5.090 8.439 1.00 95.38 96 LEU A N 1
ATOM 804 C CA . LEU A 1 96 ? -7.915 -4.136 9.482 1.00 95.38 96 LEU A CA 1
ATOM 805 C C . LEU A 1 96 ? -9.409 -3.789 9.429 1.00 95.38 96 LEU A C 1
ATOM 807 O O . LEU A 1 96 ? -10.074 -3.816 10.464 1.00 95.38 96 LEU A O 1
ATOM 811 N N . TYR A 1 97 ? -9.952 -3.544 8.235 1.00 94.62 97 TYR A N 1
ATOM 812 C CA . TYR A 1 97 ? -11.384 -3.318 8.031 1.00 94.62 97 TYR A CA 1
ATOM 813 C C . TYR A 1 97 ? -12.227 -4.465 8.603 1.00 94.62 97 TYR A C 1
ATOM 815 O O . TYR A 1 97 ? -13.151 -4.241 9.385 1.00 94.62 97 TYR A O 1
ATOM 823 N N . ASN A 1 98 ? -11.870 -5.712 8.288 1.00 92.38 98 ASN A N 1
ATOM 824 C CA . ASN A 1 98 ? -12.595 -6.875 8.795 1.00 92.38 98 ASN A CA 1
ATOM 825 C C . ASN A 1 98 ? -12.512 -7.008 10.321 1.00 92.38 98 ASN A C 1
ATOM 827 O O . ASN A 1 98 ? -13.523 -7.302 10.960 1.00 92.38 98 ASN A O 1
ATOM 831 N N . ILE A 1 99 ? -11.339 -6.755 10.916 1.00 93.12 99 ILE A N 1
ATOM 832 C CA . ILE A 1 99 ? -11.174 -6.747 12.378 1.00 93.12 99 ILE A CA 1
ATOM 833 C C . ILE A 1 99 ? -12.107 -5.709 13.013 1.00 93.12 99 ILE A C 1
ATOM 835 O O . ILE A 1 99 ? -12.794 -6.031 13.982 1.00 93.12 99 ILE A O 1
ATOM 839 N N . LEU A 1 100 ? -12.175 -4.496 12.456 1.00 92.50 100 LEU A N 1
ATOM 840 C CA . LEU A 1 100 ? -13.061 -3.438 12.945 1.00 92.50 100 LEU A CA 1
ATOM 841 C C . LEU A 1 100 ? -14.530 -3.869 12.907 1.00 92.50 100 LEU A C 1
ATOM 843 O O . LEU A 1 100 ? -15.220 -3.782 13.921 1.00 92.50 100 LEU A O 1
ATOM 847 N N . ILE A 1 101 ? -15.003 -4.397 11.775 1.00 90.69 101 ILE A N 1
ATOM 848 C CA . ILE A 1 101 ? -16.398 -4.837 11.627 1.00 90.69 101 ILE A CA 1
ATOM 849 C C . ILE A 1 101 ? -16.751 -5.957 12.615 1.00 90.69 101 ILE A C 1
ATOM 851 O O . ILE A 1 101 ? -17.834 -5.937 13.203 1.00 90.69 101 ILE A O 1
ATOM 855 N N . VAL A 1 102 ? -15.857 -6.929 12.825 1.00 91.38 102 VAL A N 1
ATOM 856 C CA . VAL A 1 102 ? -16.073 -8.009 13.804 1.00 91.38 102 VAL A CA 1
ATOM 857 C C . VAL A 1 102 ? -16.160 -7.446 15.224 1.00 91.38 102 VAL A C 1
ATOM 859 O O . VAL A 1 102 ? -17.103 -7.758 15.949 1.00 91.38 102 VAL A O 1
ATOM 862 N N . GLN A 1 103 ? -15.238 -6.560 15.602 1.00 89.19 103 GLN A N 1
ATOM 863 C CA . GLN A 1 103 ? -15.184 -5.976 16.946 1.00 89.19 103 GLN A CA 1
ATOM 864 C C . GLN A 1 103 ? -16.400 -5.096 17.268 1.00 89.19 103 GLN A C 1
ATOM 866 O O . GLN A 1 103 ? -16.925 -5.149 18.382 1.00 89.19 103 GLN A O 1
ATOM 871 N N . LEU A 1 104 ? -16.896 -4.325 16.297 1.00 88.88 104 LEU A N 1
ATOM 872 C CA . LEU A 1 104 ? -18.112 -3.522 16.466 1.00 88.88 104 LEU A CA 1
ATOM 873 C C . LEU A 1 104 ? -19.345 -4.398 16.709 1.00 88.88 104 LEU A C 1
ATOM 875 O O . LEU A 1 104 ? -20.157 -4.087 17.584 1.00 88.88 104 LEU A O 1
ATOM 879 N N . LYS A 1 105 ? -19.454 -5.524 15.989 1.00 87.50 105 LYS A N 1
ATOM 880 C CA . LYS A 1 105 ? -20.539 -6.499 16.172 1.00 87.50 105 LYS A CA 1
ATOM 881 C C . LYS A 1 105 ? -20.479 -7.169 17.542 1.00 87.50 105 LYS A C 1
ATOM 883 O O . LYS A 1 105 ? -21.502 -7.247 18.211 1.00 87.50 105 LYS A O 1
ATOM 888 N N . GLU A 1 106 ? -19.300 -7.607 17.983 1.00 88.44 106 GLU A N 1
ATOM 889 C CA . GLU A 1 106 ? -19.118 -8.236 19.301 1.00 88.44 106 GLU A CA 1
ATOM 890 C C . GLU A 1 106 ? -19.523 -7.306 20.453 1.00 88.44 106 GLU A C 1
ATOM 892 O O . GLU A 1 106 ? -20.153 -7.742 21.418 1.00 88.44 106 GLU A O 1
ATOM 897 N N . LYS A 1 107 ? -19.212 -6.009 20.337 1.00 83.25 107 LYS A N 1
ATOM 898 C CA . LYS A 1 107 ? -19.543 -4.997 21.351 1.00 83.25 107 LYS A CA 1
ATOM 899 C C . LYS A 1 107 ? -20.929 -4.367 21.187 1.00 83.25 107 LYS A C 1
ATOM 901 O O . LYS A 1 107 ? -21.299 -3.528 22.004 1.00 83.25 107 LYS A O 1
ATOM 906 N N . ASN A 1 108 ? -21.699 -4.765 20.171 1.00 84.19 108 ASN A N 1
ATOM 907 C CA . ASN A 1 108 ? -22.990 -4.167 19.809 1.00 84.19 108 ASN A CA 1
ATOM 908 C C . ASN A 1 108 ? -22.926 -2.633 19.647 1.00 84.19 108 ASN A C 1
ATOM 910 O O . ASN A 1 108 ? -23.859 -1.918 20.020 1.00 84.19 108 ASN A O 1
ATOM 914 N N . ILE A 1 109 ? -21.817 -2.118 19.106 1.00 83.81 109 ILE A N 1
ATOM 915 C CA . ILE A 1 109 ? -21.652 -0.689 18.818 1.00 83.81 109 ILE A CA 1
ATOM 916 C C . ILE A 1 109 ? -22.205 -0.429 17.419 1.00 83.81 109 ILE A C 1
ATOM 918 O O . ILE A 1 109 ? -21.708 -0.971 16.433 1.00 83.81 109 ILE A O 1
ATOM 922 N N . ILE A 1 110 ? -23.231 0.414 17.338 1.00 82.44 110 ILE A N 1
ATOM 923 C CA . ILE A 1 110 ? -23.890 0.771 16.082 1.00 82.44 110 ILE A CA 1
ATOM 924 C C . ILE A 1 110 ? -23.270 2.071 15.567 1.00 82.44 110 ILE A C 1
ATOM 926 O O . ILE A 1 110 ? -23.424 3.124 16.188 1.00 82.44 110 ILE A O 1
ATOM 930 N N . LEU A 1 111 ? -22.548 1.974 14.452 1.00 83.12 111 LEU A N 1
ATOM 931 C CA . LEU A 1 111 ? -21.922 3.088 13.736 1.00 83.12 111 LEU A CA 1
ATOM 932 C C . LEU A 1 111 ? -22.502 3.143 12.320 1.00 83.12 111 LEU A C 1
ATOM 934 O O . LEU A 1 111 ? -22.687 2.095 11.703 1.00 83.12 111 LEU A O 1
ATOM 938 N N . LYS A 1 112 ? -22.744 4.342 11.783 1.00 79.44 112 LYS A N 1
ATOM 939 C CA . LYS A 1 112 ? -23.373 4.525 10.462 1.00 79.44 112 LYS A CA 1
ATOM 940 C C . LYS A 1 112 ? -22.524 3.897 9.363 1.00 79.44 112 LYS A C 1
ATOM 942 O O . LYS A 1 112 ? -23.039 3.179 8.513 1.00 79.44 112 LYS A O 1
ATOM 947 N N . SER A 1 113 ? -21.210 4.094 9.443 1.00 76.56 113 SER A N 1
ATOM 948 C CA . SER A 1 113 ? -20.245 3.517 8.500 1.00 76.56 113 SER A CA 1
ATOM 949 C C . SER A 1 113 ? -20.119 1.985 8.587 1.00 76.56 113 SER A C 1
ATOM 951 O O . SER A 1 113 ? -19.490 1.371 7.726 1.00 76.56 113 SER A O 1
ATOM 953 N N . ALA A 1 114 ? -20.707 1.350 9.608 1.00 73.12 114 ALA A N 1
ATOM 954 C CA . ALA A 1 114 ? -20.667 -0.098 9.824 1.00 73.12 114 ALA A CA 1
ATOM 955 C C . ALA A 1 114 ? -22.034 -0.799 9.659 1.00 73.12 114 ALA A C 1
ATOM 957 O O . ALA A 1 114 ? -22.075 -2.031 9.678 1.00 73.12 114 ALA A O 1
ATOM 958 N N . GLU A 1 115 ? -23.135 -0.052 9.500 1.00 64.44 115 GLU A N 1
ATOM 959 C CA . GLU A 1 115 ? -24.491 -0.601 9.310 1.00 64.44 115 GLU A CA 1
ATOM 960 C C . GLU A 1 115 ? -24.646 -1.298 7.949 1.00 64.44 115 GLU A C 1
ATOM 962 O O . GLU A 1 115 ? -25.213 -2.390 7.872 1.00 64.44 115 GLU A O 1
ATOM 967 N N . GLU A 1 116 ? -24.065 -0.721 6.895 1.00 68.19 116 GLU A N 1
ATOM 968 C CA . GLU A 1 116 ? -24.003 -1.310 5.555 1.00 68.19 116 GLU A CA 1
ATOM 969 C C . GLU A 1 116 ? -22.539 -1.584 5.179 1.00 68.19 116 GLU A C 1
ATOM 971 O O . GLU A 1 116 ? -21.896 -0.759 4.524 1.00 68.19 116 GLU A O 1
ATOM 976 N N . PRO A 1 117 ? -21.959 -2.722 5.612 1.00 68.31 117 PRO A N 1
ATOM 977 C CA . PRO A 1 117 ? -20.569 -3.020 5.310 1.00 68.31 117 PRO A CA 1
ATOM 978 C C . PRO A 1 117 ? -20.383 -3.128 3.795 1.00 68.31 117 PRO A C 1
ATOM 980 O O . PRO A 1 117 ? -20.995 -3.978 3.136 1.00 68.31 117 PRO A O 1
ATOM 983 N N . LYS A 1 118 ? -19.523 -2.263 3.248 1.00 74.56 118 LYS A N 1
ATOM 984 C CA . LYS A 1 118 ? -19.134 -2.305 1.840 1.00 74.56 118 LYS A CA 1
ATOM 985 C C . LYS A 1 118 ? -18.539 -3.676 1.525 1.00 74.56 118 LYS A C 1
ATOM 987 O O . LYS A 1 118 ? -17.702 -4.203 2.259 1.00 74.56 118 LYS A O 1
ATOM 992 N N . LYS A 1 119 ? -18.991 -4.267 0.420 1.00 77.81 119 LYS A N 1
ATOM 993 C CA . LYS A 1 119 ? -18.464 -5.541 -0.069 1.00 77.81 119 LYS A CA 1
ATOM 994 C C . LYS A 1 119 ? -17.235 -5.268 -0.921 1.00 77.81 119 LYS A C 1
ATOM 996 O O . LYS A 1 119 ? -17.367 -4.911 -2.085 1.00 77.81 119 LYS A O 1
ATOM 1001 N N . PHE A 1 120 ? -16.067 -5.440 -0.321 1.00 83.69 120 PHE A N 1
ATOM 1002 C CA . PHE A 1 120 ? -14.795 -5.423 -1.031 1.00 83.69 120 PHE A CA 1
ATOM 1003 C C . PHE A 1 120 ? -14.458 -6.806 -1.591 1.00 83.69 120 PHE A C 1
ATOM 1005 O O . PHE A 1 120 ? -14.929 -7.827 -1.075 1.00 83.69 120 PHE A O 1
ATOM 1012 N N . SER A 1 121 ? -13.636 -6.827 -2.638 1.00 82.56 121 SER A N 1
ATOM 1013 C CA . SER A 1 121 ? -13.066 -8.050 -3.196 1.00 82.56 121 SER A CA 1
ATOM 1014 C C . SER A 1 121 ? -12.342 -8.856 -2.108 1.00 82.56 121 SER A C 1
ATOM 1016 O O . SER A 1 121 ? -11.686 -8.316 -1.219 1.00 82.56 121 SER A O 1
ATOM 1018 N N . VAL A 1 122 ? -12.497 -10.181 -2.115 1.00 84.12 122 VAL A N 1
ATOM 1019 C CA . VAL A 1 122 ? -11.853 -11.010 -1.088 1.00 84.12 122 VAL A CA 1
ATOM 1020 C C . VAL A 1 122 ? -10.354 -11.006 -1.339 1.00 84.12 122 VAL A C 1
ATOM 1022 O O . VAL A 1 122 ? -9.909 -11.426 -2.404 1.00 84.12 122 VAL A O 1
ATOM 1025 N N . TYR A 1 123 ? -9.584 -10.582 -0.340 1.00 85.31 123 TYR A N 1
ATOM 1026 C CA . TYR A 1 123 ? -8.134 -10.635 -0.428 1.00 85.31 123 TYR A CA 1
ATOM 1027 C C . TYR A 1 123 ? -7.633 -12.084 -0.511 1.00 85.31 123 TYR A C 1
ATOM 1029 O O . TYR A 1 123 ? -7.883 -12.905 0.376 1.00 85.31 123 TYR A O 1
ATOM 1037 N N . LYS A 1 124 ? -6.904 -12.388 -1.582 1.00 83.50 124 LYS A N 1
ATOM 1038 C CA . LYS A 1 124 ? -6.339 -13.704 -1.882 1.00 83.50 124 LYS A CA 1
ATOM 1039 C C . LYS A 1 124 ? -4.854 -13.762 -1.520 1.00 83.50 124 LYS A C 1
ATOM 1041 O O . LYS A 1 124 ? -3.991 -13.538 -2.361 1.00 83.50 124 LYS A O 1
ATOM 1046 N N . ASP A 1 125 ? -4.556 -14.142 -0.277 1.00 76.06 125 ASP A N 1
ATOM 1047 C CA . ASP A 1 125 ? -3.180 -14.286 0.238 1.00 76.06 125 ASP A CA 1
ATOM 1048 C C . ASP A 1 125 ? -2.285 -15.237 -0.599 1.00 76.06 125 ASP A C 1
ATOM 1050 O O . ASP A 1 125 ? -1.062 -15.125 -0.560 1.00 76.06 125 ASP A O 1
ATOM 1054 N N . LEU A 1 126 ? -2.877 -16.185 -1.338 1.00 75.19 126 LEU A N 1
ATOM 1055 C CA . LEU A 1 126 ? -2.157 -17.202 -2.120 1.00 75.19 126 LEU A CA 1
ATOM 1056 C C . LEU A 1 126 ? -1.843 -16.780 -3.565 1.00 75.19 126 LEU A C 1
ATOM 1058 O O . LEU A 1 126 ? -1.096 -17.486 -4.241 1.00 75.19 126 LEU A O 1
ATOM 1062 N N . GLU A 1 127 ? -2.395 -15.661 -4.043 1.00 80.62 127 GLU A N 1
ATOM 1063 C CA . GLU A 1 127 ? -2.210 -15.169 -5.415 1.00 80.62 127 GLU A CA 1
ATOM 1064 C C . GLU A 1 127 ? -1.413 -13.851 -5.401 1.00 80.62 127 GLU A C 1
ATOM 1066 O O . GLU A 1 127 ? -1.995 -12.769 -5.469 1.00 80.62 127 GLU A O 1
ATOM 1071 N N . PRO A 1 128 ? -0.069 -13.906 -5.305 1.00 75.62 128 PRO A N 1
ATOM 1072 C CA . PRO A 1 128 ? 0.765 -12.723 -5.081 1.00 75.62 128 PRO A CA 1
ATOM 1073 C C . PRO A 1 128 ? 0.783 -11.722 -6.244 1.00 75.62 128 PRO A C 1
ATOM 1075 O O . PRO A 1 128 ? 1.135 -10.567 -6.026 1.00 75.62 128 PRO A O 1
ATOM 1078 N N . PHE A 1 129 ? 0.399 -12.147 -7.451 1.00 78.31 129 PHE A N 1
ATOM 1079 C CA . PHE A 1 129 ? 0.388 -11.323 -8.668 1.00 78.31 129 PHE A CA 1
ATOM 1080 C C . PHE A 1 129 ? -1.027 -10.997 -9.166 1.00 78.31 129 PHE A C 1
ATOM 1082 O O . PHE A 1 129 ? -1.188 -10.560 -10.297 1.00 78.31 129 PHE A O 1
ATOM 1089 N N . PHE A 1 130 ? -2.059 -11.232 -8.350 1.00 81.31 130 PHE A N 1
ATOM 1090 C CA . PHE A 1 130 ? -3.403 -10.742 -8.654 1.00 81.31 130 PHE A CA 1
ATOM 1091 C C . PHE A 1 130 ? -3.452 -9.233 -8.407 1.00 81.31 130 PHE A C 1
ATOM 1093 O O . PHE A 1 130 ? -3.222 -8.817 -7.280 1.00 81.31 130 PHE A O 1
ATOM 1100 N N . GLU A 1 131 ? -3.731 -8.417 -9.417 1.00 83.12 131 GLU A N 1
ATOM 1101 C CA . GLU A 1 131 ? -3.702 -6.958 -9.276 1.00 83.12 131 GLU A CA 1
ATOM 1102 C C . GLU A 1 131 ? -4.994 -6.424 -8.644 1.00 83.12 131 GLU A C 1
ATOM 1104 O O . GLU A 1 131 ? -6.092 -6.638 -9.159 1.00 83.12 131 GLU A O 1
ATOM 1109 N N . TYR A 1 132 ? -4.861 -5.725 -7.513 1.00 87.00 132 TYR A N 1
ATOM 1110 C CA . TYR A 1 132 ? -5.959 -4.962 -6.917 1.00 87.00 132 TYR A CA 1
ATOM 1111 C C . TYR A 1 132 ? -5.893 -3.503 -7.357 1.00 87.00 132 TYR A C 1
ATOM 1113 O O . TYR A 1 132 ? -4.819 -2.899 -7.378 1.00 87.00 132 TYR A O 1
ATOM 1121 N N . SER A 1 133 ? -7.054 -2.911 -7.636 1.00 88.25 133 SER A N 1
ATOM 1122 C CA . SER A 1 133 ? -7.119 -1.514 -8.057 1.00 88.25 133 SER A CA 1
ATOM 1123 C C . SER A 1 133 ? -6.776 -0.564 -6.906 1.00 88.25 133 SER A C 1
ATOM 1125 O O . SER A 1 133 ? -7.271 -0.699 -5.782 1.00 88.25 133 SER A O 1
ATOM 1127 N N . ILE A 1 134 ? -5.991 0.475 -7.203 1.00 88.38 134 ILE A N 1
ATOM 1128 C CA . ILE A 1 134 ? -5.694 1.570 -6.266 1.00 88.38 134 ILE A CA 1
ATOM 1129 C C . ILE A 1 134 ? -6.972 2.293 -5.808 1.00 88.38 134 ILE A C 1
ATOM 1131 O O . ILE A 1 134 ? -7.036 2.778 -4.672 1.00 88.38 134 ILE A O 1
ATOM 1135 N N . ALA A 1 135 ? -8.013 2.325 -6.648 1.00 90.06 135 ALA A N 1
ATOM 1136 C CA . ALA A 1 135 ? -9.313 2.874 -6.274 1.00 90.06 135 ALA A CA 1
ATOM 1137 C C . ALA A 1 135 ? -9.946 2.070 -5.126 1.00 90.06 135 ALA A C 1
ATOM 1139 O O . ALA A 1 135 ? -10.342 2.651 -4.116 1.00 90.06 135 ALA A O 1
ATOM 1140 N N . GLU A 1 136 ? -9.935 0.735 -5.215 1.00 90.38 136 GLU A N 1
ATOM 1141 C CA . GLU A 1 136 ? -10.439 -0.128 -4.140 1.00 90.38 136 GLU A CA 1
ATOM 1142 C C . GLU A 1 136 ? -9.620 0.038 -2.849 1.00 90.38 136 GLU A C 1
ATOM 1144 O O . GLU A 1 136 ? -10.193 0.110 -1.763 1.00 90.38 136 GLU A O 1
ATOM 1149 N N . ILE A 1 137 ? -8.288 0.147 -2.943 1.00 93.31 137 ILE A N 1
ATOM 1150 C CA . ILE A 1 137 ? -7.420 0.393 -1.775 1.00 93.31 137 ILE A CA 1
ATOM 1151 C C . ILE A 1 137 ? -7.797 1.710 -1.090 1.00 93.31 137 ILE A C 1
ATOM 1153 O O . ILE A 1 137 ? -7.897 1.771 0.139 1.00 93.31 137 ILE A O 1
ATOM 1157 N N . THR A 1 138 ? -8.033 2.756 -1.882 1.00 93.38 138 THR A N 1
ATOM 1158 C CA . THR A 1 138 ? -8.452 4.074 -1.392 1.00 93.38 138 THR A CA 1
ATOM 1159 C C . THR A 1 138 ? -9.807 4.002 -0.694 1.00 93.38 138 THR A C 1
ATOM 1161 O O . THR A 1 138 ? -9.962 4.548 0.400 1.00 93.38 138 THR A O 1
ATOM 1164 N N . ASP A 1 139 ? -10.761 3.267 -1.263 1.00 92.88 139 ASP A N 1
ATOM 1165 C CA . ASP A 1 139 ? -12.094 3.094 -0.686 1.00 92.88 139 ASP A CA 1
ATOM 1166 C C . ASP A 1 139 ? -12.077 2.303 0.628 1.00 92.88 139 ASP A C 1
ATOM 1168 O O . ASP A 1 139 ? -12.791 2.659 1.576 1.00 92.88 139 ASP A O 1
ATOM 1172 N N . ILE A 1 140 ? -11.258 1.248 0.716 1.00 93.50 140 ILE A N 1
ATOM 1173 C CA . ILE A 1 140 ? -11.068 0.479 1.955 1.00 93.50 140 ILE A CA 1
ATOM 1174 C C . ILE A 1 140 ? -10.441 1.376 3.017 1.00 93.50 140 ILE A C 1
ATOM 1176 O O . ILE A 1 140 ? -10.960 1.452 4.132 1.00 93.50 140 ILE A O 1
ATOM 1180 N N . HIS A 1 141 ? -9.360 2.082 2.675 1.00 94.81 141 HIS A N 1
ATOM 1181 C CA . HIS A 1 141 ? -8.690 2.995 3.595 1.00 94.81 141 HIS A CA 1
ATOM 1182 C C . HIS A 1 141 ? -9.651 4.069 4.121 1.00 94.81 141 HIS A C 1
ATOM 1184 O O . HIS A 1 141 ? -9.723 4.285 5.330 1.00 94.81 141 HIS A O 1
ATOM 1190 N N . GLN A 1 142 ? -10.437 4.698 3.242 1.00 93.38 142 GLN A N 1
ATOM 1191 C CA . GLN A 1 142 ? -11.428 5.694 3.649 1.00 93.38 142 GLN A CA 1
ATOM 1192 C C . GLN A 1 142 ? -12.474 5.091 4.591 1.00 93.38 142 GLN A C 1
ATOM 1194 O O . GLN A 1 142 ? -12.760 5.664 5.636 1.00 93.38 142 GLN A O 1
ATOM 1199 N N . SER A 1 143 ? -12.970 3.892 4.284 1.00 92.69 143 SER A N 1
ATOM 1200 C CA . SER A 1 143 ? -13.959 3.212 5.129 1.00 92.69 143 SER A CA 1
ATOM 1201 C C . SER A 1 143 ? -13.394 2.864 6.515 1.00 92.69 143 SER A C 1
ATOM 1203 O O . SER A 1 143 ? -14.093 2.979 7.519 1.00 92.69 143 SER A O 1
ATOM 1205 N N . VAL A 1 144 ? -12.117 2.470 6.597 1.00 93.88 144 VAL A N 1
ATOM 1206 C CA . VAL A 1 144 ? -11.412 2.261 7.873 1.00 93.88 144 VAL A CA 1
ATOM 1207 C C . VAL A 1 144 ? -11.302 3.571 8.658 1.00 93.88 144 VAL A C 1
ATOM 1209 O O . VAL A 1 144 ? -11.588 3.588 9.857 1.00 93.88 144 VAL A O 1
ATOM 1212 N N . MET A 1 145 ? -10.927 4.666 7.994 1.00 93.06 145 MET A N 1
ATOM 1213 C CA . MET A 1 145 ? -10.820 5.989 8.615 1.00 93.06 145 MET A CA 1
ATOM 1214 C C . MET A 1 145 ? -12.165 6.476 9.164 1.00 93.06 145 MET A C 1
ATOM 1216 O O . MET A 1 145 ? -12.227 6.886 10.326 1.00 93.06 145 MET A O 1
ATOM 1220 N N . ASP A 1 146 ? -13.237 6.356 8.378 1.00 91.94 146 ASP A N 1
ATOM 1221 C CA . ASP A 1 146 ? -14.593 6.756 8.770 1.00 91.94 146 ASP A CA 1
ATOM 1222 C C . ASP A 1 146 ? -15.053 5.989 10.020 1.00 91.94 146 ASP A C 1
ATOM 1224 O O . ASP A 1 146 ? -15.527 6.585 10.991 1.00 91.94 146 ASP A O 1
ATOM 1228 N N . ILE A 1 147 ? -14.822 4.669 10.057 1.00 92.12 147 ILE A N 1
ATOM 1229 C CA . ILE A 1 147 ? -15.142 3.831 11.220 1.00 92.12 147 ILE A CA 1
ATOM 1230 C C . ILE A 1 147 ? -14.370 4.283 12.464 1.00 92.12 147 ILE A C 1
ATOM 1232 O O . ILE A 1 147 ? -14.963 4.416 13.536 1.00 92.12 147 ILE A O 1
ATOM 1236 N N . ILE A 1 148 ? -13.058 4.520 12.356 1.00 92.12 148 ILE A N 1
ATOM 1237 C CA . ILE A 1 148 ? -12.241 4.937 13.507 1.00 92.12 148 ILE A CA 1
ATOM 1238 C C . ILE A 1 148 ? -12.674 6.327 13.998 1.00 92.12 148 ILE A C 1
ATOM 1240 O O . ILE A 1 148 ? -12.736 6.557 15.209 1.00 92.12 148 ILE A O 1
ATOM 1244 N N . GLN A 1 149 ? -13.023 7.244 13.094 1.00 91.69 149 GLN A N 1
ATOM 1245 C CA . GLN A 1 149 ? -13.504 8.580 13.445 1.00 91.69 149 GLN A CA 1
ATOM 1246 C C . GLN A 1 149 ? -14.872 8.543 14.142 1.00 91.69 149 GLN A C 1
ATOM 1248 O O . GLN A 1 149 ? -15.082 9.227 15.154 1.00 91.69 149 GLN A O 1
ATOM 1253 N N . GLU A 1 150 ? -15.801 7.726 13.646 1.00 91.38 150 GLU A N 1
ATOM 1254 C CA . GLU A 1 150 ? -17.091 7.501 14.298 1.00 91.38 150 GLU A CA 1
ATOM 1255 C C . GLU A 1 150 ? -16.913 6.839 15.670 1.00 91.38 150 GLU A C 1
ATOM 1257 O O . GLU A 1 150 ? -17.509 7.290 16.652 1.00 91.38 150 GLU A O 1
ATOM 1262 N N . LEU A 1 151 ? -16.026 5.845 15.779 1.00 90.75 151 LEU A N 1
ATOM 1263 C CA . LEU A 1 151 ? -15.714 5.170 17.039 1.00 90.75 151 LEU A CA 1
ATOM 1264 C C . LEU A 1 151 ? -15.089 6.129 18.064 1.00 90.75 151 LEU A C 1
ATOM 1266 O O . LEU A 1 151 ? -15.439 6.100 19.245 1.00 90.75 151 LEU A O 1
ATOM 1270 N N . HIS A 1 152 ? -14.213 7.031 17.623 1.00 91.25 152 HIS A N 1
ATOM 1271 C CA . HIS A 1 152 ? -13.661 8.086 18.470 1.00 91.25 152 HIS A CA 1
ATOM 1272 C C . HIS A 1 152 ? -14.738 9.074 18.938 1.00 91.25 152 HIS A C 1
ATOM 1274 O O . HIS A 1 152 ? -14.769 9.467 20.106 1.00 91.25 152 HIS A O 1
ATOM 1280 N N . THR A 1 153 ? -15.666 9.448 18.057 1.00 91.19 153 THR A N 1
ATOM 1281 C CA . THR A 1 153 ? -16.807 10.305 18.414 1.00 91.19 153 THR A CA 1
ATOM 1282 C C . THR A 1 153 ? -17.701 9.624 19.452 1.00 91.19 153 THR A C 1
ATOM 1284 O O . THR A 1 153 ? -18.059 10.241 20.457 1.00 91.19 153 THR A O 1
ATOM 1287 N N . TYR A 1 154 ? -17.989 8.335 19.263 1.00 90.69 154 TYR A N 1
ATOM 1288 C CA . TYR A 1 154 ? -18.712 7.500 20.220 1.00 90.69 154 TYR A CA 1
ATOM 1289 C C . TYR A 1 154 ? -18.011 7.447 21.589 1.00 90.69 154 TYR A C 1
ATOM 1291 O O . TYR A 1 154 ? -18.645 7.717 22.611 1.00 90.69 154 TYR A O 1
ATOM 1299 N N . TYR A 1 155 ? -16.695 7.208 21.619 1.00 90.88 155 TYR A N 1
ATOM 1300 C CA . TYR A 1 155 ? -15.899 7.247 22.850 1.00 90.88 155 TYR A CA 1
ATOM 1301 C C . TYR A 1 155 ? -16.006 8.602 23.569 1.00 90.88 155 TYR A C 1
ATOM 1303 O O . TYR A 1 155 ? -16.264 8.647 24.772 1.00 90.88 155 TYR A O 1
ATOM 1311 N N . ASN A 1 156 ? -15.894 9.715 22.840 1.00 89.75 156 ASN A N 1
ATOM 1312 C CA . ASN A 1 156 ? -16.005 11.053 23.428 1.00 89.75 156 ASN A CA 1
ATOM 1313 C C . ASN A 1 156 ? -17.386 11.308 24.054 1.00 89.75 156 ASN A C 1
ATOM 1315 O O . ASN A 1 156 ? -17.494 12.016 25.059 1.00 89.75 156 ASN A O 1
ATOM 1319 N N . HIS A 1 157 ? -18.454 10.743 23.485 1.00 89.31 157 HIS A N 1
ATOM 1320 C CA . HIS A 1 157 ? -19.782 10.791 24.097 1.00 89.31 157 HIS A CA 1
ATOM 1321 C C . HIS A 1 157 ? -19.852 9.967 25.388 1.00 89.31 157 HIS A C 1
ATOM 1323 O O . HIS A 1 157 ? -20.384 10.460 26.386 1.00 89.31 157 HIS A O 1
ATOM 1329 N N . LEU A 1 158 ? -19.280 8.759 25.404 1.00 87.50 158 LEU A N 1
ATOM 1330 C CA . LEU A 1 158 ? -19.217 7.918 26.604 1.00 87.50 158 LEU A CA 1
ATOM 1331 C C . LEU A 1 158 ? -18.420 8.575 27.737 1.00 87.50 158 LEU A C 1
ATOM 1333 O O . LEU A 1 158 ? -18.855 8.559 28.890 1.00 87.50 158 LEU A O 1
ATOM 1337 N N . GLU A 1 159 ? -17.282 9.190 27.419 1.00 87.50 159 GLU A N 1
ATOM 1338 C CA . GLU A 1 159 ? -16.442 9.884 28.395 1.00 87.50 159 GLU A CA 1
ATOM 1339 C C . GLU A 1 159 ? -17.166 11.098 28.998 1.00 87.50 159 GLU A C 1
ATOM 1341 O O . GLU A 1 159 ? -17.182 11.272 30.220 1.00 87.50 159 GLU A O 1
ATOM 1346 N N . LYS A 1 160 ? -17.847 11.901 28.166 1.00 87.19 160 LYS A N 1
ATOM 1347 C CA . LYS A 1 160 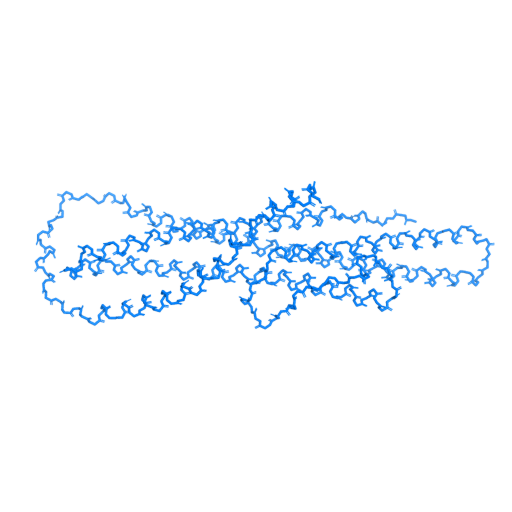? -18.666 13.032 28.635 1.00 87.19 160 LYS A CA 1
ATOM 1348 C C . LYS A 1 160 ? -19.797 12.577 29.555 1.00 87.19 160 LYS A C 1
ATOM 1350 O O . LYS A 1 160 ? -19.996 13.191 30.602 1.00 87.19 160 LYS A O 1
ATOM 1355 N N . SER A 1 161 ? -20.512 11.507 29.207 1.00 85.12 161 SER A N 1
ATOM 1356 C CA . SER A 1 161 ? -21.567 10.947 30.061 1.00 85.12 161 SER A CA 1
ATOM 1357 C C . SER A 1 161 ? -21.010 10.439 31.394 1.00 85.12 161 SER A C 1
ATOM 1359 O O . SER A 1 161 ? -21.549 10.775 32.448 1.00 85.12 161 SER A O 1
ATOM 1361 N N . ALA A 1 162 ? -19.885 9.714 31.375 1.00 84.06 162 ALA A N 1
ATOM 1362 C CA . ALA A 1 162 ? -19.204 9.251 32.587 1.00 84.06 162 ALA A CA 1
ATOM 1363 C C . ALA A 1 162 ? -18.785 10.414 33.501 1.00 84.06 162 ALA A C 1
ATOM 1365 O O . ALA A 1 162 ? -18.965 10.358 34.719 1.00 84.06 162 ALA A O 1
ATOM 1366 N N . TYR A 1 163 ? -18.286 11.502 32.912 1.00 82.25 163 TYR A N 1
ATOM 1367 C CA . TYR A 1 163 ? -17.942 12.714 33.645 1.00 82.25 163 TYR A CA 1
ATOM 1368 C C . TYR A 1 163 ? -19.172 13.372 34.293 1.00 82.25 163 TYR A C 1
ATOM 1370 O O . TYR A 1 163 ? -19.125 13.724 35.473 1.00 82.25 163 TYR A O 1
ATOM 1378 N N . GLN A 1 164 ? -20.299 13.472 33.579 1.00 80.50 164 GLN A N 1
ATOM 1379 C CA . GLN A 1 164 ? -21.549 14.011 34.133 1.00 80.50 164 GLN A CA 1
ATOM 1380 C C . GLN A 1 164 ? -22.075 13.182 35.313 1.00 80.50 164 GLN A C 1
ATOM 1382 O O . GLN A 1 164 ? -22.502 13.755 36.320 1.00 80.50 164 GLN A O 1
ATOM 1387 N N . TYR A 1 165 ? -21.986 11.849 35.239 1.00 78.50 165 TYR A N 1
ATOM 1388 C CA . TYR A 1 165 ? -22.334 10.976 36.364 1.00 78.50 165 TYR A CA 1
ATOM 1389 C C . TYR A 1 165 ? -21.433 11.226 37.579 1.00 78.50 165 TYR A C 1
ATOM 1391 O O . TYR A 1 165 ? -21.940 11.297 38.698 1.00 78.50 165 TYR A O 1
ATOM 1399 N N . SER A 1 166 ? -20.133 11.456 37.361 1.00 75.12 166 SER A N 1
ATOM 1400 C CA . SER A 1 166 ? -19.180 11.736 38.443 1.00 75.12 166 SER A CA 1
ATOM 1401 C C . SER A 1 166 ? -19.466 13.042 39.197 1.00 75.12 166 SER A C 1
ATOM 1403 O O . SER A 1 166 ? -19.282 13.090 40.409 1.00 75.12 166 SER A O 1
ATOM 1405 N N . ILE A 1 167 ? -19.948 14.085 38.507 1.00 74.12 167 ILE A N 1
ATOM 1406 C CA . ILE A 1 167 ? -20.265 15.387 39.121 1.00 74.12 167 ILE A CA 1
ATOM 1407 C C . ILE A 1 167 ? -21.646 15.372 39.781 1.00 74.12 167 ILE A C 1
ATOM 1409 O O . ILE A 1 167 ? -21.836 15.953 40.847 1.00 74.12 167 ILE A O 1
ATOM 1413 N N . THR A 1 168 ? -22.626 14.735 39.134 1.00 69.44 168 THR A N 1
ATOM 1414 C CA . THR A 1 168 ? -24.025 14.752 39.589 1.00 69.44 168 THR A CA 1
ATOM 1415 C C . THR A 1 168 ? -24.249 13.806 40.771 1.00 69.44 168 THR A C 1
ATOM 1417 O O . THR A 1 168 ? -25.133 14.040 41.596 1.00 69.44 168 THR A O 1
ATOM 1420 N N . SER A 1 169 ? -23.446 12.742 40.895 1.00 62.88 169 SER A N 1
ATOM 1421 C CA . SER A 1 169 ? -23.540 11.830 42.034 1.00 62.88 169 SER A CA 1
ATOM 1422 C C . SER A 1 169 ? -22.787 12.400 43.239 1.00 62.88 169 SER A C 1
ATOM 1424 O O . SER A 1 169 ? -21.563 12.353 43.314 1.00 62.88 169 SER A O 1
ATOM 1426 N N . ASN A 1 170 ? -23.526 12.911 44.218 1.00 60.75 170 ASN A N 1
ATOM 1427 C CA . ASN A 1 170 ? -22.973 13.339 45.500 1.00 60.75 170 ASN A CA 1
ATOM 1428 C C . ASN A 1 170 ? -23.125 12.216 46.552 1.00 60.75 170 ASN A C 1
ATOM 1430 O O . ASN A 1 170 ? -23.661 12.467 47.627 1.00 60.75 170 ASN A O 1
ATOM 1434 N N . VAL A 1 171 ? -22.825 10.940 46.228 1.00 57.00 171 VAL A N 1
ATOM 1435 C CA . VAL A 1 171 ? -23.233 9.804 47.093 1.00 57.00 171 VAL A CA 1
ATOM 1436 C C . VAL A 1 171 ? -22.392 8.513 46.929 1.00 57.00 171 VAL A C 1
ATOM 1438 O O . VAL A 1 171 ? -22.242 8.012 45.824 1.00 57.00 171 VAL A O 1
ATOM 1441 N N . GLY A 1 172 ? -21.967 7.917 48.060 1.00 63.94 172 GLY A N 1
ATOM 1442 C CA . GLY A 1 172 ? -21.962 6.463 48.361 1.00 63.94 172 GLY A CA 1
ATOM 1443 C C . GLY A 1 172 ? -20.931 5.503 47.719 1.00 63.94 172 GLY A C 1
ATOM 1444 O O . GLY A 1 172 ? -20.746 5.460 46.509 1.00 63.94 172 GLY A O 1
ATOM 1445 N N . MET A 1 173 ? -20.361 4.599 48.533 1.00 66.00 173 MET A N 1
ATOM 1446 C CA . MET A 1 173 ? -19.358 3.576 48.151 1.00 66.00 173 MET A CA 1
ATOM 1447 C C . MET A 1 173 ? -19.798 2.643 46.992 1.00 66.00 173 MET A C 1
ATOM 1449 O O . MET A 1 173 ? -18.968 2.208 46.200 1.00 66.00 173 MET A O 1
ATOM 1453 N N . THR A 1 174 ? -21.099 2.369 46.836 1.00 70.69 174 THR A N 1
ATOM 1454 C CA . THR A 1 174 ? -21.645 1.519 45.754 1.00 70.69 174 THR A CA 1
ATOM 1455 C C . THR A 1 174 ? -21.632 2.203 44.382 1.00 70.69 174 THR A C 1
ATOM 1457 O O . THR A 1 174 ? -21.386 1.546 43.372 1.00 70.69 174 THR A O 1
ATOM 1460 N N . ILE A 1 175 ? -21.852 3.523 44.328 1.00 78.38 175 ILE A N 1
ATOM 1461 C CA . ILE A 1 175 ? -21.782 4.293 43.074 1.00 78.38 175 ILE A CA 1
ATOM 1462 C C . ILE A 1 175 ? -20.329 4.367 42.592 1.00 78.38 175 ILE A C 1
ATOM 1464 O O . ILE A 1 175 ? -20.078 4.274 41.393 1.00 78.38 175 ILE A O 1
ATOM 1468 N N . ALA A 1 176 ? -19.365 4.419 43.519 1.00 79.56 176 ALA A N 1
ATOM 1469 C CA . ALA A 1 176 ? -17.946 4.342 43.181 1.00 79.56 176 ALA A CA 1
ATOM 1470 C C . ALA A 1 176 ? -17.596 3.042 42.429 1.00 79.56 176 ALA A C 1
ATOM 1472 O O . ALA A 1 176 ? -16.908 3.098 41.415 1.00 79.56 176 ALA A O 1
ATOM 1473 N N . ASN A 1 177 ? -18.132 1.886 42.844 1.00 84.12 177 ASN A N 1
ATOM 1474 C CA . ASN A 1 177 ? -17.901 0.615 42.143 1.00 84.12 177 ASN A CA 1
ATOM 1475 C C . ASN A 1 177 ? -18.459 0.613 40.704 1.00 84.12 177 ASN A C 1
ATOM 1477 O O . ASN A 1 177 ? -17.802 0.151 39.768 1.00 84.12 177 ASN A O 1
ATOM 1481 N N . PHE A 1 178 ? -19.653 1.181 40.510 1.00 85.44 178 PHE A N 1
ATOM 1482 C CA . PHE A 1 178 ? -20.221 1.374 39.173 1.00 85.44 178 PHE A CA 1
ATOM 1483 C C . PHE A 1 178 ? -19.346 2.306 38.319 1.00 85.44 178 PHE A C 1
ATOM 1485 O O . PHE A 1 178 ? -19.070 1.996 37.162 1.00 85.44 178 PHE A O 1
ATOM 1492 N N . MET A 1 179 ? -18.836 3.400 38.896 1.00 84.25 179 MET A N 1
ATOM 1493 C CA . MET A 1 179 ? -17.933 4.323 38.199 1.00 84.25 179 MET A CA 1
ATOM 1494 C C . MET A 1 179 ? -16.607 3.690 37.807 1.00 84.25 179 MET A C 1
ATOM 1496 O O . MET A 1 179 ? -16.158 3.901 36.683 1.00 84.25 179 MET A O 1
ATOM 1500 N N . HIS A 1 180 ? -16.013 2.872 38.674 1.00 85.94 180 HIS A N 1
ATOM 1501 C CA . HIS A 1 180 ? -14.812 2.117 38.326 1.00 85.94 180 HIS A CA 1
ATOM 1502 C C . HIS A 1 180 ? -15.060 1.160 37.155 1.00 85.94 180 HIS A C 1
ATOM 1504 O O . HIS A 1 180 ? -14.246 1.100 36.237 1.00 85.94 180 HIS A O 1
ATOM 1510 N N . THR A 1 181 ? -16.207 0.476 37.142 1.00 89.88 181 THR A N 1
ATOM 1511 C CA . THR A 1 181 ? -16.582 -0.424 36.039 1.00 89.88 181 THR A CA 1
ATOM 1512 C C . THR A 1 181 ? -16.789 0.350 34.733 1.00 89.88 181 THR A C 1
ATOM 1514 O O . THR A 1 181 ? -16.243 -0.024 33.701 1.00 89.88 181 THR A O 1
ATOM 1517 N N . LEU A 1 182 ? -17.501 1.482 34.773 1.00 88.50 182 LEU A N 1
ATOM 1518 C CA . LEU A 1 182 ? -17.711 2.326 33.592 1.00 88.50 182 LEU A CA 1
ATOM 1519 C C . LEU A 1 182 ? -16.389 2.894 33.046 1.00 88.50 182 LEU A C 1
ATOM 1521 O O . LEU A 1 182 ? -16.176 2.934 31.836 1.00 88.50 182 LEU A O 1
ATOM 1525 N N . GLN A 1 183 ? -15.481 3.319 33.929 1.00 87.50 183 GLN A N 1
ATOM 1526 C CA . GLN A 1 183 ? -14.150 3.793 33.539 1.00 87.50 183 GLN A CA 1
ATOM 1527 C C . GLN A 1 183 ? -13.308 2.690 32.897 1.00 87.50 183 GLN A C 1
ATOM 1529 O O . GLN A 1 183 ? -12.589 2.967 31.936 1.00 87.50 183 GLN A O 1
ATOM 1534 N N . TYR A 1 184 ? -13.397 1.461 33.407 1.00 91.31 184 TYR A N 1
ATOM 1535 C CA . TYR A 1 184 ? -12.724 0.305 32.822 1.00 91.31 184 TYR A CA 1
ATOM 1536 C C . TYR A 1 184 ? -13.207 0.043 31.388 1.00 91.31 184 TYR A C 1
ATOM 1538 O O . TYR A 1 184 ? -12.383 -0.004 30.474 1.00 91.31 184 TYR A O 1
ATOM 1546 N N . GLU A 1 185 ? -14.523 -0.018 31.170 1.00 90.62 185 GLU A N 1
ATOM 1547 C CA . GLU A 1 185 ? -15.113 -0.218 29.836 1.00 90.62 185 GLU A CA 1
ATOM 1548 C C . GLU A 1 185 ? -14.723 0.901 28.855 1.00 90.62 185 GLU A C 1
ATOM 1550 O O . GLU A 1 185 ? -14.274 0.636 27.737 1.00 90.62 185 GLU A O 1
ATOM 1555 N N . ASN A 1 186 ? -14.798 2.165 29.287 1.00 90.75 186 ASN A N 1
ATOM 1556 C CA . ASN A 1 186 ? -14.375 3.304 28.468 1.00 90.75 186 ASN A CA 1
ATOM 1557 C C . ASN A 1 186 ? -12.881 3.234 28.121 1.00 90.75 186 ASN A C 1
ATOM 1559 O O . ASN A 1 186 ? -12.490 3.521 26.989 1.00 90.75 186 ASN A O 1
ATOM 1563 N N . THR A 1 187 ? -12.043 2.829 29.079 1.00 91.44 187 THR A N 1
ATOM 1564 C CA . THR A 1 187 ? -10.603 2.654 28.853 1.00 91.44 187 THR A CA 1
ATOM 1565 C C . THR A 1 187 ? -10.352 1.577 27.804 1.00 91.44 187 THR A C 1
ATOM 1567 O O . THR A 1 187 ? -9.560 1.801 26.896 1.00 91.44 187 THR A O 1
ATOM 1570 N N . LEU A 1 188 ? -11.066 0.450 27.856 1.00 91.62 188 LEU A N 1
ATOM 1571 C CA . LEU A 1 188 ? -10.927 -0.617 26.866 1.00 91.62 188 LEU A CA 1
ATOM 1572 C C . LEU A 1 188 ? -11.213 -0.119 25.439 1.00 91.62 188 LEU A C 1
ATOM 1574 O O . LEU A 1 188 ? -10.470 -0.446 24.516 1.00 91.62 188 LEU A O 1
ATOM 1578 N N . ILE A 1 189 ? -12.262 0.688 25.254 1.00 90.62 189 ILE A N 1
ATOM 1579 C CA . ILE A 1 189 ? -12.593 1.284 23.948 1.00 90.62 189 ILE A CA 1
ATOM 1580 C C . ILE A 1 189 ? -11.492 2.253 23.500 1.00 90.62 189 ILE A C 1
ATOM 1582 O O . ILE A 1 189 ? -11.067 2.211 22.346 1.00 90.62 189 ILE A O 1
ATOM 1586 N N . ARG A 1 190 ? -10.988 3.094 24.410 1.00 92.12 190 ARG A N 1
ATOM 1587 C CA . ARG A 1 190 ? -9.897 4.031 24.112 1.00 92.12 190 ARG A CA 1
ATOM 1588 C C . ARG A 1 190 ? -8.635 3.315 23.639 1.00 92.12 190 ARG A C 1
ATOM 1590 O O . ARG A 1 190 ? -8.058 3.702 22.627 1.00 92.12 190 ARG A O 1
ATOM 1597 N N . GLU A 1 191 ? -8.217 2.272 24.352 1.00 93.00 191 GLU A N 1
ATOM 1598 C CA . GLU A 1 191 ? -7.015 1.513 23.997 1.00 93.00 191 GLU A CA 1
ATOM 1599 C C . GLU A 1 191 ? -7.186 0.770 22.662 1.00 93.00 191 GLU A C 1
ATOM 1601 O O . GLU A 1 191 ? -6.235 0.671 21.890 1.00 93.00 191 GLU A O 1
ATOM 1606 N N . GLN A 1 192 ? -8.400 0.313 22.333 1.00 91.81 192 GLN A N 1
ATOM 1607 C CA . GLN A 1 192 ? -8.691 -0.253 21.012 1.00 91.81 192 GLN A CA 1
ATOM 1608 C C . GLN A 1 192 ? -8.567 0.782 19.890 1.00 91.81 192 GLN A C 1
ATOM 1610 O O . GLN A 1 192 ? -7.919 0.505 18.885 1.00 91.81 192 GLN A O 1
ATOM 1615 N N . ILE A 1 193 ? -9.130 1.984 20.066 1.00 92.12 193 ILE A N 1
ATOM 1616 C CA . ILE A 1 193 ? -8.976 3.080 19.094 1.00 92.12 193 ILE A CA 1
ATOM 1617 C C . ILE A 1 193 ? -7.489 3.379 18.872 1.00 92.12 193 ILE A C 1
ATOM 1619 O O . ILE A 1 193 ? -7.033 3.454 17.732 1.00 92.12 193 ILE A O 1
ATOM 1623 N N . HIS A 1 194 ? -6.722 3.488 19.960 1.00 92.00 194 HIS A N 1
ATOM 1624 C CA . HIS A 1 194 ? -5.283 3.730 19.898 1.00 92.00 194 HIS A CA 1
ATOM 1625 C C . HIS A 1 194 ? -4.537 2.606 19.161 1.00 92.00 194 HIS A C 1
ATOM 1627 O O . HIS A 1 194 ? -3.662 2.876 18.341 1.00 92.00 194 HIS A O 1
ATOM 1633 N N . LEU A 1 195 ? -4.911 1.345 19.391 1.00 93.88 195 LEU A N 1
ATOM 1634 C CA . LEU A 1 195 ? -4.344 0.197 18.686 1.00 93.88 195 LEU A CA 1
ATOM 1635 C C . LEU A 1 195 ? -4.577 0.275 17.169 1.00 93.88 195 LEU A C 1
ATOM 1637 O O . LEU A 1 195 ? -3.637 0.072 16.404 1.00 93.88 195 LEU A O 1
ATOM 1641 N N . TYR A 1 196 ? -5.796 0.599 16.731 1.00 94.75 196 TYR A N 1
ATOM 1642 C CA . TYR A 1 196 ? -6.114 0.698 15.302 1.00 94.75 196 TYR A CA 1
ATOM 1643 C C . TYR A 1 196 ? -5.381 1.850 14.614 1.00 94.75 196 TYR A C 1
ATOM 1645 O O . TYR A 1 196 ? -4.895 1.685 13.497 1.00 94.75 196 TYR A O 1
ATOM 1653 N N . ILE A 1 197 ? -5.237 2.986 15.298 1.00 93.25 197 ILE A N 1
ATOM 1654 C CA . ILE A 1 197 ? -4.438 4.115 14.804 1.00 93.25 197 ILE A CA 1
ATOM 1655 C C . ILE A 1 197 ? -2.971 3.713 14.663 1.00 93.25 197 ILE A C 1
ATOM 1657 O O . ILE A 1 197 ? -2.367 3.978 13.630 1.00 93.25 197 ILE A O 1
ATOM 1661 N N . ASN A 1 198 ? -2.414 3.008 15.650 1.00 93.56 198 ASN A N 1
ATOM 1662 C CA . ASN A 1 198 ? -1.035 2.530 15.569 1.00 93.56 198 ASN A CA 1
ATOM 1663 C C . ASN A 1 198 ? -0.827 1.540 14.420 1.00 93.56 198 ASN A C 1
ATOM 1665 O O . ASN A 1 198 ? 0.225 1.573 13.785 1.00 93.56 198 ASN A O 1
ATOM 1669 N N . TYR A 1 199 ? -1.810 0.680 14.130 1.00 95.81 199 TYR A N 1
ATOM 1670 C CA . TYR A 1 199 ? -1.759 -0.172 12.942 1.00 95.81 199 TYR A CA 1
ATOM 1671 C C . TYR A 1 199 ? -1.715 0.653 11.658 1.00 95.81 199 TYR A C 1
ATOM 1673 O O . TYR A 1 199 ? -0.843 0.401 10.834 1.00 95.81 199 TYR A O 1
ATOM 1681 N N . LEU A 1 200 ? -2.575 1.666 11.511 1.00 94.56 200 LEU A N 1
ATOM 1682 C CA . LEU A 1 200 ? -2.549 2.550 10.342 1.00 94.56 200 LEU A CA 1
ATOM 1683 C C . LEU A 1 200 ? -1.213 3.280 10.197 1.00 94.56 200 LEU A C 1
ATOM 1685 O O . LEU A 1 200 ? -0.606 3.211 9.133 1.00 94.56 200 LEU A O 1
ATOM 1689 N N . SER A 1 201 ? -0.714 3.904 11.265 1.00 94.06 201 SER A N 1
ATOM 1690 C CA . SER A 1 201 ? 0.585 4.584 11.241 1.00 94.06 201 SER A CA 1
ATOM 1691 C C . SER A 1 201 ? 1.725 3.629 10.879 1.00 94.06 201 SER A C 1
ATOM 1693 O O . SER A 1 201 ? 2.622 3.990 10.118 1.00 94.06 201 SER A O 1
ATOM 1695 N N . PHE A 1 202 ? 1.691 2.394 11.389 1.00 95.62 202 PHE A N 1
ATOM 1696 C CA . PHE A 1 202 ? 2.665 1.368 11.029 1.00 95.62 202 PHE A CA 1
ATOM 1697 C C . PHE A 1 202 ? 2.555 0.963 9.553 1.00 95.62 202 PHE A C 1
ATOM 1699 O O . PHE A 1 202 ? 3.581 0.868 8.880 1.00 95.62 202 PHE A O 1
ATOM 1706 N N . PHE A 1 203 ? 1.340 0.751 9.038 1.00 96.19 203 PHE A N 1
ATOM 1707 C CA . PHE A 1 203 ? 1.115 0.437 7.627 1.00 96.19 203 PHE A CA 1
ATOM 1708 C C . PHE A 1 203 ? 1.641 1.558 6.739 1.00 96.19 203 PHE A C 1
ATOM 1710 O O . PHE A 1 203 ? 2.437 1.289 5.842 1.00 96.19 203 PHE A O 1
ATOM 1717 N N . HIS A 1 204 ? 1.288 2.813 7.031 1.00 95.12 204 HIS A N 1
ATOM 1718 C CA . HIS A 1 204 ? 1.755 3.971 6.273 1.00 95.12 204 HIS A CA 1
ATOM 1719 C C . HIS A 1 204 ? 3.280 4.042 6.228 1.00 95.12 204 HIS A C 1
ATOM 1721 O O . HIS A 1 204 ? 3.853 4.004 5.142 1.00 95.12 204 HIS A O 1
ATOM 1727 N N . ALA A 1 205 ? 3.943 4.011 7.386 1.00 94.94 205 ALA A N 1
ATOM 1728 C CA . ALA A 1 205 ? 5.403 4.064 7.457 1.00 94.94 205 ALA A CA 1
ATOM 1729 C C . ALA A 1 205 ? 6.078 2.868 6.760 1.00 94.94 205 ALA A C 1
ATOM 1731 O O . ALA A 1 205 ? 7.124 3.003 6.118 1.00 94.94 205 ALA A O 1
ATOM 1732 N N . SER A 1 206 ? 5.493 1.672 6.877 1.00 95.88 206 SER A N 1
ATOM 1733 C CA . SER A 1 206 ? 6.035 0.469 6.248 1.00 95.88 206 SER A CA 1
ATOM 1734 C C . SER A 1 206 ? 5.906 0.526 4.726 1.00 95.88 206 SER A C 1
ATOM 1736 O O . SER A 1 206 ? 6.874 0.235 4.022 1.00 95.88 206 SER A O 1
ATOM 1738 N N . HIS A 1 207 ? 4.728 0.879 4.211 1.00 95.88 207 HIS A N 1
ATOM 1739 C CA . HIS A 1 207 ? 4.473 0.963 2.776 1.00 95.88 207 HIS A CA 1
ATOM 1740 C C . HIS A 1 207 ? 5.242 2.111 2.130 1.00 95.88 207 HIS A C 1
ATOM 1742 O O . HIS A 1 207 ? 5.795 1.916 1.052 1.00 95.88 207 HIS A O 1
ATOM 1748 N N . GLU A 1 208 ? 5.365 3.252 2.811 1.00 96.00 208 GLU A N 1
ATOM 1749 C CA . GLU A 1 208 ? 6.176 4.384 2.359 1.00 96.00 208 GLU A CA 1
ATOM 1750 C C . GLU A 1 208 ? 7.615 3.937 2.107 1.00 96.00 208 GLU A C 1
ATOM 1752 O O . GLU A 1 208 ? 8.147 4.123 1.014 1.00 96.00 208 GLU A O 1
ATOM 1757 N N . LYS A 1 209 ? 8.219 3.243 3.078 1.00 96.50 209 LYS A N 1
ATOM 1758 C CA . LYS A 1 209 ? 9.577 2.714 2.942 1.00 96.50 209 LYS A CA 1
ATOM 1759 C C . LYS A 1 209 ? 9.706 1.735 1.773 1.00 96.50 209 LYS A C 1
ATOM 1761 O O . LYS A 1 209 ? 10.712 1.761 1.064 1.00 96.50 209 LYS A O 1
ATOM 1766 N N . TYR A 1 210 ? 8.737 0.841 1.575 1.00 96.19 210 TYR A N 1
ATOM 1767 C CA . TYR A 1 210 ? 8.776 -0.104 0.455 1.00 96.19 210 TYR A CA 1
ATOM 1768 C C . TYR A 1 210 ? 8.651 0.602 -0.901 1.00 96.19 210 TYR A C 1
ATOM 1770 O O . TYR A 1 210 ? 9.457 0.330 -1.793 1.00 96.19 210 TYR A O 1
ATOM 1778 N N . LEU A 1 211 ? 7.706 1.536 -1.034 1.00 96.25 211 LEU A N 1
ATOM 1779 C CA . LEU A 1 211 ? 7.480 2.297 -2.262 1.00 96.25 211 LEU A CA 1
ATOM 1780 C C . LEU A 1 211 ? 8.650 3.226 -2.585 1.00 96.25 211 LEU A C 1
ATOM 1782 O O . LEU A 1 211 ? 9.125 3.199 -3.712 1.00 96.25 211 LEU A O 1
ATOM 1786 N N . GLN A 1 212 ? 9.180 3.983 -1.619 1.00 96.44 212 GLN A N 1
ATOM 1787 C CA . GLN A 1 212 ? 10.343 4.857 -1.832 1.00 96.44 212 GLN A CA 1
ATOM 1788 C C . GLN A 1 212 ? 11.556 4.072 -2.343 1.00 96.44 212 GLN A C 1
ATOM 1790 O O . GLN A 1 212 ? 12.197 4.473 -3.315 1.00 96.44 212 GLN A O 1
ATOM 1795 N N . ASN A 1 213 ? 11.839 2.915 -1.735 1.00 96.56 213 ASN A N 1
ATOM 1796 C CA . ASN A 1 213 ? 12.921 2.043 -2.188 1.00 96.56 213 ASN A CA 1
ATOM 1797 C C . ASN A 1 213 ? 12.684 1.526 -3.613 1.00 96.56 213 ASN A C 1
ATOM 1799 O O . ASN A 1 213 ? 13.631 1.421 -4.392 1.00 96.56 213 ASN A O 1
ATOM 1803 N N . LEU A 1 214 ? 11.441 1.179 -3.962 1.00 96.75 214 LEU A N 1
ATOM 1804 C CA . LEU A 1 214 ? 11.108 0.721 -5.308 1.00 96.75 214 LEU A CA 1
ATOM 1805 C C . LEU A 1 214 ? 11.215 1.857 -6.333 1.00 96.75 214 LEU A C 1
ATOM 1807 O O . LEU A 1 214 ? 11.851 1.668 -7.364 1.00 96.75 214 LEU A O 1
ATOM 1811 N N . VAL A 1 215 ? 10.669 3.037 -6.033 1.00 97.00 215 VAL A N 1
ATOM 1812 C CA . VAL A 1 215 ? 10.771 4.235 -6.880 1.00 97.00 215 VAL A CA 1
ATOM 1813 C C . VAL A 1 215 ? 12.233 4.546 -7.179 1.00 97.00 215 VAL A C 1
ATOM 1815 O O . VAL A 1 215 ? 12.592 4.717 -8.340 1.00 97.00 215 VAL A O 1
ATOM 1818 N N . GLN A 1 216 ? 13.102 4.528 -6.164 1.00 96.94 216 GLN A N 1
ATOM 1819 C CA . GLN A 1 216 ? 14.532 4.758 -6.362 1.00 96.94 216 GLN A CA 1
ATOM 1820 C C . GLN A 1 216 ? 15.166 3.709 -7.290 1.00 96.94 216 GLN A C 1
ATOM 1822 O O . GLN A 1 216 ? 15.966 4.057 -8.156 1.00 96.94 216 GLN A O 1
ATOM 1827 N N . LYS A 1 217 ? 14.807 2.426 -7.146 1.00 96.81 217 LYS A N 1
ATOM 1828 C CA . LYS A 1 217 ? 15.292 1.366 -8.047 1.00 96.81 217 LYS A CA 1
ATOM 1829 C C . LYS A 1 217 ? 14.833 1.586 -9.487 1.00 96.81 217 LYS A C 1
ATOM 1831 O O . LYS A 1 217 ? 15.658 1.489 -10.388 1.00 96.81 217 LYS A O 1
ATOM 1836 N N . ILE A 1 218 ? 13.558 1.921 -9.692 1.00 95.69 218 ILE A N 1
ATOM 1837 C CA . ILE A 1 218 ? 12.996 2.202 -11.020 1.00 95.69 218 ILE A CA 1
ATOM 1838 C C . ILE A 1 218 ? 13.704 3.408 -11.649 1.00 95.69 218 ILE A C 1
ATOM 1840 O O . ILE A 1 218 ? 14.119 3.340 -12.802 1.00 95.69 218 ILE A O 1
ATOM 1844 N N . GLN A 1 219 ? 13.909 4.485 -10.890 1.00 95.75 219 GLN A N 1
ATOM 1845 C CA . GLN A 1 219 ? 14.611 5.680 -11.365 1.00 95.75 219 GLN A CA 1
ATOM 1846 C C . GLN A 1 219 ? 16.065 5.390 -11.746 1.00 95.75 219 GLN A C 1
ATOM 1848 O O . GLN A 1 219 ? 16.514 5.806 -12.812 1.00 95.75 219 GLN A O 1
ATOM 1853 N N . ASN A 1 220 ? 16.794 4.652 -10.905 1.00 95.62 220 ASN A N 1
ATOM 1854 C CA . ASN A 1 220 ? 18.170 4.256 -11.199 1.00 95.62 220 ASN A CA 1
ATOM 1855 C C . ASN A 1 220 ? 18.241 3.387 -12.461 1.00 95.62 220 ASN A C 1
ATOM 1857 O O . ASN A 1 220 ? 19.118 3.588 -13.298 1.00 95.62 220 ASN A O 1
ATOM 1861 N N . PHE A 1 221 ? 17.303 2.449 -12.614 1.00 95.44 221 PHE A N 1
ATOM 1862 C CA . PHE A 1 221 ? 17.216 1.610 -13.803 1.00 95.44 221 PHE A CA 1
ATOM 1863 C C . PHE A 1 221 ? 16.921 2.435 -15.061 1.00 95.44 221 PHE A C 1
ATOM 1865 O O . PHE A 1 221 ? 17.631 2.292 -16.055 1.00 95.44 221 PHE A O 1
ATOM 1872 N N . GLN A 1 222 ? 15.956 3.360 -14.999 1.00 93.38 222 GLN A N 1
ATOM 1873 C CA . GLN A 1 222 ? 15.667 4.274 -16.103 1.00 93.38 222 GLN A CA 1
ATOM 1874 C C . GLN A 1 222 ? 16.914 5.067 -16.513 1.00 93.38 222 GLN A C 1
ATOM 1876 O O . GLN A 1 222 ? 17.240 5.131 -17.695 1.00 93.38 222 GLN A O 1
ATOM 1881 N N . GLN A 1 223 ? 17.630 5.646 -15.546 1.00 92.69 223 GLN A N 1
ATOM 1882 C CA . GLN A 1 223 ? 18.841 6.422 -15.815 1.00 92.69 223 GLN A CA 1
ATOM 1883 C C . GLN A 1 223 ? 19.959 5.567 -16.422 1.00 92.69 223 GLN A C 1
ATOM 1885 O O . GLN A 1 223 ? 20.611 6.024 -17.359 1.00 92.69 223 GLN A O 1
ATOM 1890 N N . SER A 1 224 ? 20.168 4.340 -15.927 1.00 89.50 224 SER A N 1
ATOM 1891 C CA . SER A 1 224 ? 21.154 3.404 -16.492 1.00 89.50 224 SER A CA 1
ATOM 1892 C C . SER A 1 224 ? 20.824 3.078 -17.943 1.00 89.50 224 SER A C 1
ATOM 1894 O O . SER A 1 224 ? 21.668 3.245 -18.818 1.00 89.50 224 SER A O 1
ATOM 1896 N N . MET A 1 225 ? 19.570 2.711 -18.215 1.00 89.44 225 MET A N 1
ATOM 1897 C CA . MET A 1 225 ? 19.109 2.388 -19.562 1.00 89.44 225 MET A CA 1
ATOM 1898 C C . MET A 1 225 ? 19.252 3.589 -20.507 1.00 89.44 225 MET A C 1
ATOM 1900 O O . MET A 1 225 ? 19.734 3.453 -21.627 1.00 89.44 225 MET A O 1
ATOM 1904 N N . GLU A 1 226 ? 18.886 4.794 -20.064 1.00 88.19 226 GLU A N 1
ATOM 1905 C CA . GLU A 1 226 ? 19.077 6.004 -20.866 1.00 88.19 226 GLU A CA 1
ATOM 1906 C C . GLU A 1 226 ? 20.554 6.317 -21.133 1.00 88.19 226 GLU A C 1
ATOM 1908 O O . GLU A 1 226 ? 20.881 6.792 -22.221 1.00 88.19 226 GLU A O 1
ATOM 1913 N N . ALA A 1 227 ? 21.436 6.095 -20.157 1.00 86.25 227 ALA A N 1
ATOM 1914 C CA . ALA A 1 227 ? 22.869 6.325 -20.302 1.00 86.25 227 ALA A CA 1
ATOM 1915 C C . ALA A 1 227 ? 23.510 5.320 -21.264 1.00 86.25 227 ALA A C 1
ATOM 1917 O O . ALA A 1 227 ? 24.305 5.721 -22.109 1.00 86.25 227 ALA A O 1
ATOM 1918 N N . GLU A 1 228 ? 23.133 4.045 -21.180 1.00 82.88 228 GLU A N 1
ATOM 1919 C CA . GLU A 1 228 ? 23.600 2.996 -22.090 1.00 82.88 228 GLU A CA 1
ATOM 1920 C C . GLU A 1 228 ? 23.148 3.271 -23.529 1.00 82.88 228 GLU A C 1
ATOM 1922 O O . GLU A 1 228 ? 23.971 3.261 -24.440 1.00 82.88 228 GLU A O 1
ATOM 1927 N N . ILE A 1 229 ? 21.886 3.666 -23.730 1.00 76.81 229 ILE A N 1
ATOM 1928 C CA . ILE A 1 229 ? 21.370 4.030 -25.060 1.00 76.81 229 ILE A CA 1
ATOM 1929 C C . ILE A 1 229 ? 22.051 5.300 -25.616 1.00 76.81 229 ILE A C 1
ATOM 1931 O O . ILE A 1 229 ? 22.229 5.429 -26.827 1.00 76.81 229 ILE A O 1
ATOM 1935 N N . LYS A 1 230 ? 22.419 6.268 -24.762 1.00 68.44 230 LYS A N 1
ATOM 1936 C CA . LYS A 1 230 ? 23.073 7.525 -25.186 1.00 68.44 230 LYS A CA 1
A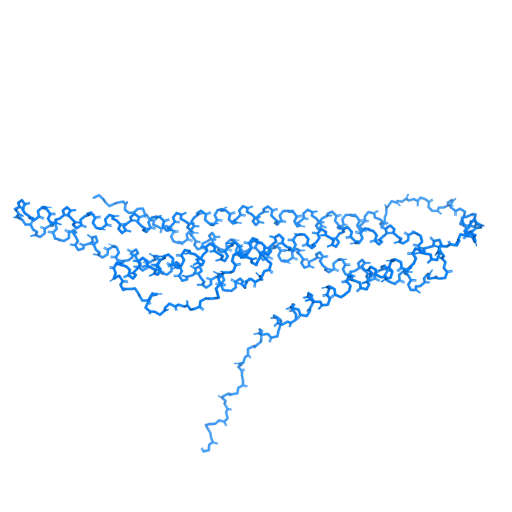TOM 1937 C C . LYS A 1 230 ? 24.576 7.368 -25.442 1.00 68.44 230 LYS A C 1
ATOM 1939 O O . LYS A 1 230 ? 25.081 7.983 -26.378 1.00 68.44 230 LYS A O 1
ATOM 1944 N N . ASN A 1 231 ? 25.291 6.580 -24.637 1.00 53.72 231 ASN A N 1
ATOM 1945 C CA . ASN A 1 231 ? 26.749 6.435 -24.747 1.00 53.72 231 ASN A CA 1
ATOM 1946 C C . ASN A 1 231 ? 27.187 5.703 -26.026 1.00 53.72 231 ASN A C 1
ATOM 1948 O O . ASN A 1 231 ? 28.301 5.921 -26.494 1.00 53.72 231 ASN A O 1
ATOM 1952 N N . GLU A 1 232 ? 26.304 4.934 -26.663 1.00 51.19 232 GLU A N 1
ATOM 1953 C CA . GLU A 1 232 ? 26.586 4.321 -27.968 1.00 51.19 232 GLU A CA 1
ATOM 1954 C C . GLU A 1 232 ? 26.547 5.311 -29.148 1.00 51.19 232 GLU A C 1
ATOM 1956 O O . GLU A 1 232 ? 27.026 4.992 -30.235 1.00 51.19 232 GLU A O 1
ATOM 1961 N N . GLN A 1 233 ? 26.035 6.535 -28.964 1.00 47.06 233 GLN A N 1
ATOM 1962 C CA . GLN A 1 233 ? 26.006 7.548 -30.030 1.00 47.06 233 GLN A CA 1
ATOM 1963 C C . GLN A 1 233 ? 27.293 8.385 -30.143 1.00 47.06 233 GLN A C 1
ATOM 1965 O O . GLN A 1 233 ? 27.351 9.274 -30.995 1.00 47.06 233 GLN A O 1
ATOM 1970 N N . GLY A 1 234 ? 28.332 8.152 -29.329 1.00 45.69 234 GLY A N 1
ATOM 1971 C CA . GLY A 1 234 ? 29.476 9.066 -29.353 1.00 45.69 234 GLY A CA 1
ATOM 1972 C C . GLY A 1 234 ? 30.679 8.756 -28.473 1.00 45.69 234 GLY A C 1
ATOM 1973 O O . GLY A 1 234 ? 31.267 9.694 -27.935 1.00 45.69 234 GLY A O 1
ATOM 1974 N N . GLU A 1 235 ? 31.146 7.509 -28.397 1.00 43.03 235 GLU A N 1
ATOM 1975 C CA . GLU A 1 235 ? 32.605 7.370 -28.379 1.00 43.03 235 GLU A CA 1
ATOM 1976 C C . GLU A 1 235 ? 33.085 7.762 -29.779 1.00 43.03 235 GLU A C 1
ATOM 1978 O O . GLU A 1 235 ? 32.810 7.068 -30.754 1.00 43.03 235 GLU A O 1
ATOM 1983 N N . ASN A 1 236 ? 33.729 8.927 -29.895 1.00 44.72 236 ASN A N 1
ATOM 1984 C CA . ASN A 1 236 ? 34.409 9.371 -31.110 1.00 44.72 236 ASN A CA 1
ATOM 1985 C C . ASN A 1 236 ? 35.536 8.377 -31.452 1.00 44.72 236 ASN A C 1
ATOM 1987 O O . ASN A 1 236 ? 36.712 8.671 -31.245 1.00 44.72 236 ASN A O 1
ATOM 1991 N N . MET A 1 237 ? 35.201 7.189 -31.953 1.00 45.75 237 MET A N 1
ATOM 1992 C CA . MET A 1 237 ? 36.146 6.405 -32.722 1.00 45.75 237 MET A CA 1
ATOM 1993 C C . MET A 1 237 ? 36.398 7.190 -34.001 1.00 45.75 237 MET A C 1
ATOM 1995 O O . MET A 1 237 ? 35.477 7.487 -34.761 1.00 45.75 237 MET A O 1
ATOM 1999 N N . ASP A 1 238 ? 37.649 7.589 -34.196 1.00 42.41 238 ASP A N 1
ATOM 2000 C CA . ASP A 1 238 ? 38.119 8.232 -35.412 1.00 42.41 238 ASP A CA 1
ATOM 2001 C C . ASP A 1 238 ? 37.927 7.244 -36.579 1.00 42.41 238 ASP A C 1
ATOM 2003 O O . ASP A 1 238 ? 38.773 6.398 -36.864 1.00 42.41 238 ASP A O 1
ATOM 2007 N N . MET A 1 239 ? 36.755 7.306 -37.223 1.00 48.06 239 MET A N 1
ATOM 2008 C CA . MET A 1 239 ? 36.332 6.434 -38.332 1.00 48.06 239 MET A CA 1
ATOM 2009 C C . MET A 1 239 ? 37.180 6.630 -39.602 1.00 48.06 239 MET A C 1
ATOM 2011 O O . MET A 1 239 ? 36.903 6.024 -40.634 1.00 48.06 239 MET A O 1
ATOM 2015 N N . SER A 1 240 ? 38.209 7.480 -39.554 1.00 51.81 240 SER A N 1
ATOM 2016 C CA . SER A 1 240 ? 39.039 7.848 -40.699 1.00 51.81 240 SER A CA 1
ATOM 2017 C C . SER A 1 240 ? 40.010 6.752 -41.167 1.00 51.81 240 SER A C 1
ATOM 2019 O O . SER A 1 240 ? 40.554 6.888 -42.259 1.00 51.81 240 SER A O 1
ATOM 2021 N N . ASN A 1 241 ? 40.201 5.661 -40.408 1.00 47.19 241 ASN A N 1
ATOM 2022 C CA . ASN A 1 241 ? 41.194 4.613 -40.713 1.00 47.19 241 ASN A CA 1
ATOM 2023 C C . ASN A 1 241 ? 40.671 3.159 -40.716 1.00 47.19 241 ASN A C 1
ATOM 2025 O O . ASN A 1 241 ? 41.478 2.228 -40.747 1.00 47.19 241 ASN A O 1
ATOM 2029 N N . ILE A 1 242 ? 39.355 2.918 -40.685 1.00 48.47 242 ILE A N 1
ATOM 2030 C CA . ILE A 1 242 ? 38.831 1.542 -40.748 1.00 48.47 242 ILE A CA 1
ATOM 2031 C C . ILE A 1 242 ? 38.699 1.118 -42.212 1.00 48.47 242 ILE A C 1
ATOM 2033 O O . ILE A 1 242 ? 37.763 1.513 -42.907 1.00 48.47 242 ILE A O 1
ATOM 2037 N N . ASP A 1 243 ? 39.642 0.295 -42.668 1.00 42.75 243 ASP A N 1
ATOM 2038 C CA . ASP A 1 243 ? 39.613 -0.324 -43.991 1.00 42.75 243 ASP A CA 1
ATOM 2039 C C . ASP A 1 243 ? 38.529 -1.419 -44.033 1.00 42.75 243 ASP A C 1
ATOM 2041 O O . ASP A 1 243 ? 38.760 -2.601 -43.760 1.00 42.75 243 ASP A O 1
ATOM 2045 N N . LEU A 1 244 ? 37.292 -0.984 -44.293 1.00 50.25 244 LEU A N 1
ATOM 2046 C CA . LEU A 1 244 ? 36.073 -1.800 -44.315 1.00 50.25 244 LEU A CA 1
ATOM 2047 C C . LEU A 1 244 ? 36.188 -3.006 -45.261 1.00 50.25 244 LEU A C 1
ATOM 2049 O O . LEU A 1 244 ? 35.598 -4.050 -44.997 1.00 50.25 244 LEU A O 1
ATOM 2053 N N . GLU A 1 245 ? 36.985 -2.897 -46.324 1.00 44.72 245 GLU A N 1
ATOM 2054 C CA . GLU A 1 245 ? 37.155 -3.932 -47.349 1.00 44.72 245 GLU A CA 1
ATOM 2055 C C . GLU A 1 245 ? 37.823 -5.210 -46.797 1.00 44.72 245 GLU A C 1
ATOM 2057 O O . GLU A 1 245 ? 37.502 -6.320 -47.224 1.00 44.72 245 GLU A O 1
ATOM 2062 N N . CYS A 1 246 ? 38.666 -5.082 -45.765 1.00 40.22 246 CYS A N 1
ATOM 2063 C CA . CYS A 1 246 ? 39.384 -6.204 -45.152 1.00 40.22 246 CYS A CA 1
ATOM 2064 C C . CYS A 1 246 ? 38.531 -6.989 -44.129 1.00 40.22 246 CYS A C 1
ATOM 2066 O O . CYS A 1 246 ? 38.750 -8.180 -43.919 1.00 40.22 246 CYS A O 1
ATOM 2068 N N . VAL A 1 247 ? 37.517 -6.353 -43.525 1.00 45.56 247 VAL A N 1
ATOM 2069 C CA . VAL A 1 247 ? 36.595 -6.993 -42.559 1.00 45.56 247 VAL A CA 1
ATOM 2070 C C . VAL A 1 247 ? 35.539 -7.850 -43.270 1.00 45.56 247 VAL A C 1
ATOM 2072 O O . VAL A 1 247 ? 35.126 -8.897 -42.764 1.00 45.56 247 VAL A O 1
ATOM 2075 N N . PHE A 1 248 ? 35.112 -7.442 -44.469 1.00 43.56 248 PHE A N 1
ATOM 2076 C CA . PHE A 1 248 ? 34.111 -8.183 -45.243 1.00 43.56 248 PHE A CA 1
ATOM 2077 C C . PHE A 1 248 ? 34.681 -9.421 -45.953 1.00 43.56 248 PHE A C 1
ATOM 2079 O O . PHE A 1 248 ? 33.942 -10.386 -46.144 1.00 43.56 248 PHE A O 1
ATOM 2086 N N . ALA A 1 249 ? 35.980 -9.445 -46.276 1.00 42.31 249 ALA A N 1
ATOM 2087 C CA . ALA A 1 249 ? 36.624 -10.561 -46.980 1.00 42.31 249 ALA A CA 1
ATOM 2088 C C . ALA A 1 249 ? 36.737 -11.858 -46.146 1.00 42.31 249 ALA A C 1
ATOM 2090 O O . ALA A 1 249 ? 36.867 -12.946 -46.702 1.00 42.31 249 ALA A O 1
ATOM 2091 N N . SER A 1 250 ? 36.671 -11.769 -44.816 1.00 40.03 250 SER A N 1
ATOM 2092 C CA . SER A 1 250 ? 36.813 -12.909 -43.892 1.00 40.03 250 SER A CA 1
ATOM 2093 C C . SER A 1 250 ? 35.485 -13.561 -43.482 1.00 40.03 250 SER A C 1
ATOM 2095 O O . SER A 1 250 ? 35.500 -14.603 -42.831 1.00 40.03 250 SER A O 1
ATOM 2097 N N . SER A 1 251 ? 34.339 -12.977 -43.850 1.00 41.53 251 SER A N 1
ATOM 2098 C CA . SER A 1 251 ? 33.021 -13.350 -43.302 1.00 41.53 251 SER A CA 1
ATOM 2099 C C . SER A 1 251 ? 32.188 -14.295 -44.182 1.00 41.53 251 SER A C 1
ATOM 2101 O O . SER A 1 251 ? 31.104 -14.705 -43.768 1.00 41.53 251 SER A O 1
ATOM 2103 N N . GLU A 1 252 ? 32.653 -14.664 -45.380 1.00 37.03 252 GLU A N 1
ATOM 2104 C CA . GLU A 1 252 ? 31.859 -15.472 -46.326 1.00 37.03 252 GLU A CA 1
ATOM 2105 C C . GLU A 1 252 ? 31.747 -16.970 -45.964 1.00 37.03 252 GLU A C 1
ATOM 2107 O O . GLU A 1 252 ? 30.943 -17.669 -46.570 1.00 37.03 252 GLU A O 1
ATOM 2112 N N . ASN A 1 253 ? 32.464 -17.472 -44.947 1.00 40.12 253 ASN A N 1
ATOM 2113 C CA . ASN A 1 253 ? 32.599 -18.920 -44.700 1.00 40.12 253 ASN A CA 1
ATOM 2114 C C . ASN A 1 253 ? 32.148 -19.423 -43.312 1.00 40.12 253 ASN A C 1
ATOM 2116 O O . ASN A 1 253 ? 32.695 -20.412 -42.827 1.00 40.12 253 ASN A O 1
ATOM 2120 N N . VAL A 1 254 ? 31.163 -18.799 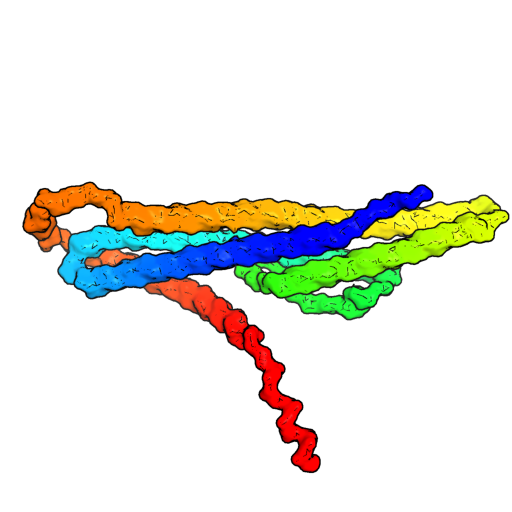-42.653 1.00 41.22 254 VAL A N 1
ATOM 2121 C CA . VAL A 1 254 ? 30.603 -19.364 -41.404 1.00 41.22 254 VAL A CA 1
ATOM 2122 C C . VAL A 1 254 ? 29.130 -19.752 -41.589 1.00 41.22 254 VAL A C 1
ATOM 2124 O O . VAL A 1 254 ? 28.238 -18.913 -41.759 1.00 41.22 254 VAL A O 1
ATOM 2127 N N . GLU A 1 255 ? 28.866 -21.059 -41.586 1.00 41.00 255 GLU A N 1
ATOM 2128 C CA . GLU A 1 255 ? 27.524 -21.648 -41.555 1.00 41.00 255 GLU A CA 1
ATOM 2129 C C . GLU A 1 255 ? 26.906 -21.459 -40.159 1.00 41.00 255 GLU A C 1
ATOM 2131 O O . GLU A 1 255 ? 27.107 -22.256 -39.253 1.00 41.00 255 GLU A O 1
ATOM 2136 N N . ILE A 1 256 ? 26.187 -20.347 -39.979 1.00 46.09 256 ILE A N 1
ATOM 2137 C CA . ILE A 1 256 ? 25.454 -19.986 -38.752 1.00 46.09 256 ILE A CA 1
ATOM 2138 C C . ILE A 1 256 ? 23.941 -20.155 -38.994 1.00 46.09 256 ILE A C 1
ATOM 2140 O O . ILE A 1 256 ? 23.207 -19.174 -39.052 1.00 46.09 256 ILE A O 1
ATOM 2144 N N . GLU A 1 257 ? 23.473 -21.374 -39.264 1.00 39.12 257 GLU A N 1
ATOM 2145 C CA . GLU A 1 257 ? 22.032 -21.648 -39.462 1.00 39.12 257 GLU A CA 1
ATOM 2146 C C . GLU A 1 257 ? 21.323 -22.045 -38.155 1.00 39.12 257 GLU A C 1
ATOM 2148 O O . GLU A 1 257 ? 20.171 -21.671 -37.952 1.00 39.12 257 GLU A O 1
ATOM 2153 N N . GLU A 1 258 ? 22.019 -22.694 -37.215 1.00 38.88 258 GLU A N 1
ATOM 2154 C CA . GLU A 1 258 ? 21.424 -23.138 -35.940 1.00 38.88 258 GLU A CA 1
ATOM 2155 C C . GLU A 1 258 ? 21.117 -21.985 -34.958 1.00 38.88 258 GLU A C 1
ATOM 2157 O O . GLU A 1 258 ? 20.184 -22.088 -34.168 1.00 38.88 258 GLU A O 1
ATOM 2162 N N . ILE A 1 259 ? 21.820 -20.846 -35.037 1.00 43.47 259 ILE A N 1
ATOM 2163 C CA . ILE A 1 259 ? 21.659 -19.717 -34.087 1.00 43.47 259 ILE A CA 1
ATOM 2164 C C . ILE A 1 259 ? 20.406 -18.862 -34.393 1.00 43.47 259 ILE A C 1
ATOM 2166 O O . ILE A 1 259 ? 19.829 -18.224 -33.507 1.00 43.47 259 ILE A O 1
ATOM 2170 N N . ILE A 1 260 ? 19.935 -18.865 -35.645 1.00 45.25 260 ILE A N 1
ATOM 2171 C CA . ILE A 1 260 ? 18.774 -18.068 -36.084 1.00 45.25 260 ILE A CA 1
ATOM 2172 C C . ILE A 1 260 ? 17.453 -18.715 -35.621 1.00 45.25 260 ILE A C 1
ATOM 2174 O O . ILE A 1 260 ? 16.517 -18.018 -35.239 1.00 45.25 260 ILE A O 1
ATOM 2178 N N . GLN A 1 261 ? 17.387 -20.050 -35.564 1.00 41.94 261 GLN A N 1
ATOM 2179 C CA . GLN A 1 261 ? 16.182 -20.762 -35.117 1.00 41.94 261 GLN A CA 1
ATOM 2180 C C . GLN A 1 261 ? 15.887 -20.586 -33.621 1.00 41.94 261 GLN A C 1
ATOM 2182 O O . GLN A 1 261 ? 14.722 -20.480 -33.236 1.00 41.94 261 GLN A O 1
ATOM 2187 N N . GLU A 1 262 ? 16.916 -20.524 -32.770 1.00 41.47 262 GLU A N 1
ATOM 2188 C CA . GLU A 1 262 ? 16.724 -20.309 -31.328 1.00 41.47 262 GLU A CA 1
ATOM 2189 C C . GLU A 1 262 ? 16.276 -18.876 -31.006 1.00 41.47 262 GLU A C 1
ATOM 2191 O O . GLU A 1 262 ? 15.481 -18.665 -30.090 1.00 41.47 262 GLU A O 1
ATOM 2196 N N . SER A 1 263 ? 16.725 -17.882 -31.777 1.00 42.78 263 SER A N 1
ATOM 2197 C CA . SER A 1 263 ? 16.338 -16.480 -31.580 1.00 42.78 263 SER A CA 1
ATOM 2198 C C . SER A 1 263 ? 14.891 -16.205 -32.016 1.00 42.78 263 SER A C 1
ATOM 2200 O O . SER A 1 263 ? 14.167 -15.516 -31.294 1.00 42.78 263 SER A O 1
ATOM 2202 N N . GLU A 1 264 ? 14.420 -16.814 -33.110 1.00 43.56 264 GLU A N 1
ATOM 2203 C CA . GLU A 1 264 ? 13.019 -16.717 -33.556 1.00 43.56 264 GLU A CA 1
ATOM 2204 C C . GLU A 1 264 ? 12.031 -17.388 -32.583 1.00 43.56 264 GLU A C 1
ATOM 2206 O O . GLU A 1 264 ? 10.997 -16.805 -32.254 1.00 43.56 264 GLU A O 1
ATOM 2211 N N . GLN A 1 265 ? 12.362 -18.567 -32.041 1.00 42.50 265 GLN A N 1
ATOM 2212 C CA . GLN A 1 265 ? 11.500 -19.265 -31.072 1.00 42.50 265 GLN A CA 1
ATOM 2213 C C . GLN A 1 265 ? 11.394 -18.532 -29.724 1.00 42.50 265 GLN A C 1
ATOM 2215 O O . GLN A 1 265 ? 10.352 -18.571 -29.064 1.00 42.50 265 GLN A O 1
ATOM 2220 N N . VAL A 1 266 ? 12.454 -17.834 -29.306 1.00 47.59 266 VAL A N 1
ATOM 2221 C CA . VAL A 1 266 ? 12.450 -17.022 -28.077 1.00 47.59 266 VAL A CA 1
ATOM 2222 C C . VAL A 1 266 ? 11.653 -15.725 -28.267 1.00 47.59 266 VAL A C 1
ATOM 2224 O O . VAL A 1 266 ? 10.959 -15.306 -27.338 1.00 47.59 266 VAL A O 1
ATOM 2227 N N . LEU A 1 267 ? 11.685 -15.127 -29.463 1.00 48.50 267 LEU A N 1
ATOM 2228 C CA . LEU A 1 26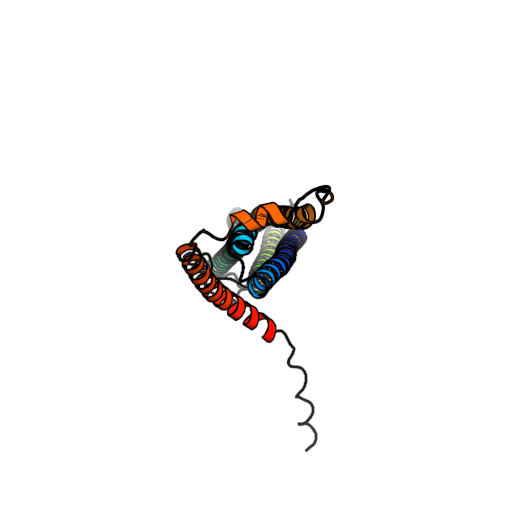7 ? 10.834 -13.992 -29.843 1.00 48.50 267 LEU A CA 1
ATOM 2229 C C . LEU A 1 267 ? 9.345 -14.366 -29.829 1.00 48.50 267 LEU A C 1
ATOM 2231 O O . LEU A 1 267 ? 8.548 -13.638 -29.243 1.00 48.50 267 LEU A O 1
ATOM 2235 N N . GLU A 1 268 ? 8.982 -15.534 -30.364 1.00 44.16 268 GLU A N 1
ATOM 2236 C CA . GLU A 1 268 ? 7.590 -16.005 -30.386 1.00 44.16 268 GLU A CA 1
ATOM 2237 C C . GLU A 1 268 ? 7.048 -16.316 -28.972 1.00 44.16 268 GLU A C 1
ATOM 2239 O O . GLU A 1 268 ? 5.872 -1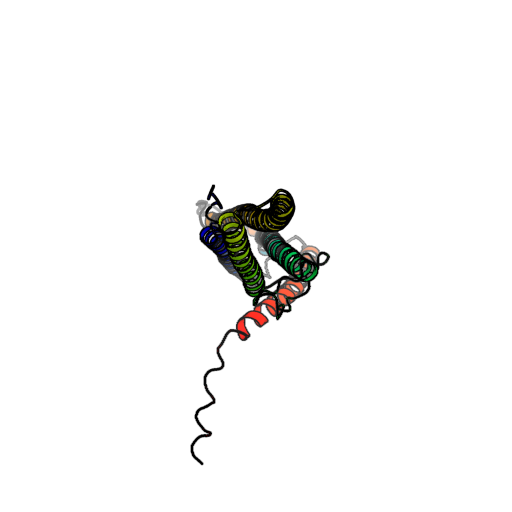6.096 -28.674 1.00 44.16 268 GLU A O 1
ATOM 2244 N N . CYS A 1 269 ? 7.909 -16.792 -28.066 1.00 41.09 269 CYS A N 1
ATOM 2245 C CA . CYS A 1 269 ? 7.564 -16.980 -26.653 1.00 41.09 269 CYS A CA 1
ATOM 2246 C C . CYS A 1 269 ? 7.409 -15.651 -25.897 1.00 41.09 269 CYS A C 1
ATOM 2248 O O . CYS A 1 269 ? 6.512 -15.533 -25.064 1.00 41.09 269 CYS A O 1
ATOM 2250 N N . ALA A 1 270 ? 8.248 -14.650 -26.181 1.00 42.81 270 ALA A N 1
ATOM 2251 C CA . ALA A 1 270 ? 8.137 -13.327 -25.570 1.00 42.81 270 ALA A CA 1
ATOM 2252 C C . ALA A 1 270 ? 6.886 -12.576 -26.060 1.00 42.81 270 ALA A C 1
ATOM 2254 O O . ALA A 1 270 ? 6.184 -11.966 -25.258 1.00 42.81 270 ALA A O 1
ATOM 2255 N N . GLU A 1 271 ? 6.552 -12.673 -27.350 1.00 46.41 271 GLU A N 1
ATOM 2256 C CA . GLU A 1 271 ? 5.356 -12.052 -27.934 1.00 46.41 271 GLU A CA 1
ATOM 2257 C C . GLU A 1 271 ? 4.052 -12.637 -27.373 1.00 46.41 271 GLU A C 1
ATOM 2259 O O . GLU A 1 271 ? 3.161 -11.875 -27.005 1.00 46.41 271 GLU A O 1
ATOM 2264 N N . LYS A 1 272 ? 3.965 -13.961 -27.177 1.00 42.94 272 LYS A N 1
ATOM 2265 C CA . LYS A 1 272 ? 2.786 -14.610 -26.564 1.00 42.94 272 LYS A CA 1
ATOM 2266 C C . LYS A 1 272 ? 2.546 -14.210 -25.106 1.00 42.94 272 LYS A C 1
ATOM 2268 O O . LYS A 1 272 ? 1.417 -14.302 -24.633 1.00 42.94 272 LYS A O 1
ATOM 2273 N N . ILE A 1 273 ? 3.588 -13.796 -24.389 1.00 45.22 273 ILE A N 1
ATOM 2274 C CA . ILE A 1 273 ? 3.484 -13.335 -22.998 1.00 45.22 273 ILE A CA 1
ATOM 2275 C C . ILE A 1 273 ? 3.161 -11.834 -22.960 1.00 45.22 273 ILE A C 1
ATOM 2277 O O . ILE A 1 273 ? 2.357 -11.409 -22.137 1.00 45.22 273 ILE A O 1
ATOM 2281 N N . ILE A 1 274 ? 3.705 -11.041 -23.889 1.00 44.25 274 ILE A N 1
ATOM 2282 C CA . ILE A 1 274 ? 3.411 -9.604 -24.022 1.00 44.25 274 ILE A CA 1
ATOM 2283 C C . ILE A 1 274 ? 1.960 -9.367 -24.464 1.00 44.25 274 ILE A C 1
ATOM 2285 O O . ILE A 1 274 ? 1.285 -8.535 -23.869 1.00 44.25 274 ILE A O 1
ATOM 2289 N N . GLU A 1 275 ? 1.426 -10.145 -25.411 1.00 44.31 275 GLU A N 1
ATOM 2290 C CA . GLU A 1 275 ? 0.007 -10.053 -25.799 1.00 44.31 275 GLU A CA 1
ATOM 2291 C C . GLU A 1 275 ? -0.948 -10.365 -24.632 1.00 44.31 275 GLU A C 1
ATOM 2293 O O . GLU A 1 275 ? -2.044 -9.810 -24.565 1.00 44.31 275 GLU A O 1
ATOM 2298 N N . GLN A 1 276 ? -0.539 -11.212 -23.680 1.00 43.91 276 GLN A N 1
ATOM 2299 C CA . GLN A 1 276 ? -1.327 -11.491 -22.472 1.00 43.91 276 GLN A CA 1
ATOM 2300 C C . GLN A 1 276 ? -1.320 -10.327 -21.472 1.00 43.91 276 GLN A C 1
ATOM 2302 O O . GLN A 1 276 ? -2.277 -10.190 -20.712 1.00 43.91 276 GLN A O 1
ATOM 2307 N N . VAL A 1 277 ? -0.285 -9.482 -21.494 1.00 41.78 277 VAL A N 1
ATOM 2308 C CA . VAL A 1 277 ? -0.153 -8.291 -20.639 1.00 41.78 277 VAL A CA 1
ATOM 2309 C C . VAL A 1 277 ? -0.831 -7.071 -21.287 1.00 41.78 277 VAL A C 1
ATOM 2311 O O . VAL A 1 277 ? -1.576 -6.355 -20.621 1.00 41.78 277 VAL A O 1
ATOM 2314 N N . GLU A 1 278 ? -0.687 -6.873 -22.601 1.00 41.16 278 GLU A N 1
ATOM 2315 C CA . GLU A 1 278 ? -1.310 -5.755 -23.336 1.00 41.16 278 GLU A CA 1
ATOM 2316 C C . GLU A 1 278 ? -2.843 -5.883 -23.445 1.00 41.16 278 GLU A C 1
ATOM 2318 O O . GLU A 1 278 ? -3.563 -4.884 -23.377 1.00 41.16 278 GLU A O 1
ATOM 2323 N N . GLN A 1 279 ? -3.384 -7.106 -23.550 1.00 39.81 279 GLN A N 1
ATOM 2324 C CA . GLN A 1 279 ? -4.840 -7.325 -23.524 1.00 39.81 279 GLN A CA 1
ATOM 2325 C C . GLN A 1 279 ? -5.469 -7.050 -22.145 1.00 39.81 279 GLN A C 1
ATOM 2327 O O . GLN A 1 279 ? -6.687 -6.888 -22.065 1.00 39.81 279 GLN A O 1
ATOM 2332 N N . GLN A 1 280 ? -4.669 -6.970 -21.075 1.00 37.31 280 GLN A N 1
ATOM 2333 C CA . GLN A 1 280 ? -5.133 -6.631 -19.725 1.00 37.31 280 GLN A CA 1
ATOM 2334 C C . GLN A 1 280 ? -5.104 -5.114 -19.464 1.00 37.31 280 GLN A C 1
ATOM 2336 O O . GLN A 1 280 ? -6.069 -4.597 -18.904 1.00 37.31 280 GLN A O 1
ATOM 2341 N N . GLU A 1 281 ? -4.106 -4.374 -19.970 1.00 37.81 281 GLU A N 1
ATOM 2342 C CA . GLU A 1 281 ? -4.074 -2.896 -19.900 1.00 37.81 281 GLU A CA 1
ATOM 2343 C C . GLU A 1 281 ? -5.170 -2.226 -20.761 1.00 37.81 281 GLU A C 1
ATOM 2345 O O . GLU A 1 281 ? -5.715 -1.182 -20.392 1.00 37.81 281 GLU A O 1
ATOM 2350 N N . ALA A 1 282 ? -5.578 -2.835 -21.882 1.00 32.25 282 ALA A N 1
ATOM 2351 C CA . ALA A 1 282 ? -6.619 -2.276 -22.755 1.00 32.25 282 ALA A CA 1
ATOM 2352 C C . ALA A 1 282 ? -8.034 -2.262 -22.132 1.00 32.25 282 ALA A C 1
ATOM 2354 O O . ALA A 1 282 ? -8.890 -1.489 -22.567 1.00 32.25 282 ALA A O 1
ATOM 2355 N N . VAL A 1 283 ? -8.302 -3.087 -21.112 1.00 36.59 283 VAL A N 1
ATOM 2356 C CA . VAL A 1 283 ? -9.611 -3.127 -20.431 1.00 36.59 283 VAL A CA 1
ATOM 2357 C C . VAL A 1 283 ? -9.778 -1.944 -19.467 1.00 36.59 283 VAL A C 1
ATOM 2359 O O . VAL A 1 283 ? -10.897 -1.473 -19.266 1.00 36.59 283 VAL A O 1
ATOM 2362 N N . GLU A 1 284 ? -8.685 -1.399 -18.931 1.00 33.09 284 GLU A N 1
ATOM 2363 C CA . GLU A 1 284 ? -8.725 -0.287 -17.971 1.00 33.09 284 GLU A CA 1
ATOM 2364 C C . GLU A 1 284 ? -8.919 1.086 -18.652 1.00 33.09 284 GLU A C 1
ATOM 2366 O O . GLU A 1 284 ? -9.509 2.002 -18.076 1.00 33.09 284 GLU A O 1
ATOM 2371 N N . LEU A 1 285 ? -8.538 1.211 -19.930 1.00 31.80 285 LEU A N 1
ATOM 2372 C CA . LEU A 1 285 ? -8.685 2.444 -20.720 1.00 31.80 285 LEU A CA 1
ATOM 2373 C C . LEU A 1 285 ? -10.099 2.688 -21.284 1.00 31.80 285 LEU A C 1
ATOM 2375 O O . LEU A 1 285 ? -10.397 3.811 -21.678 1.00 31.80 285 LEU A O 1
ATOM 2379 N N . VAL A 1 286 ? -10.993 1.690 -21.309 1.00 32.06 286 VAL A N 1
ATOM 2380 C CA . VAL A 1 286 ? -12.350 1.843 -21.890 1.00 32.06 286 VAL A CA 1
ATOM 2381 C C . VAL A 1 286 ? -13.429 2.144 -20.835 1.00 32.06 286 VAL A C 1
ATOM 2383 O O . VAL A 1 286 ? -14.514 2.609 -21.176 1.00 32.06 286 VAL A O 1
ATOM 2386 N N . VAL A 1 287 ? -13.156 1.949 -19.540 1.00 36.06 287 VAL A N 1
ATOM 2387 C CA . VAL A 1 287 ? -14.164 2.153 -18.471 1.00 36.06 287 VAL A CA 1
ATOM 2388 C C . VAL A 1 287 ? -14.162 3.591 -17.912 1.00 36.06 287 VAL A C 1
ATOM 2390 O O . VAL A 1 287 ? -14.988 3.936 -17.071 1.00 36.06 287 VAL A O 1
ATOM 2393 N N . THR A 1 288 ? -13.292 4.476 -18.412 1.00 31.42 288 THR A N 1
ATOM 2394 C CA . THR A 1 288 ? -13.126 5.856 -17.913 1.00 31.42 288 THR A CA 1
ATOM 2395 C C . THR A 1 288 ? -13.555 6.953 -18.901 1.00 31.42 288 THR A C 1
ATOM 2397 O O . THR A 1 288 ? -12.942 8.015 -18.947 1.00 31.42 288 THR A O 1
ATOM 2400 N N . GLU A 1 289 ? -14.668 6.774 -19.625 1.00 27.92 289 GLU A N 1
ATOM 2401 C CA . GLU A 1 289 ? -15.390 7.902 -20.250 1.00 27.92 289 GLU A CA 1
ATOM 2402 C C . GLU A 1 289 ? -16.863 7.981 -19.787 1.00 27.92 289 GLU A C 1
ATOM 2404 O O . GLU A 1 289 ? -17.539 6.957 -19.658 1.00 27.92 289 GLU A O 1
ATOM 2409 N N . PRO A 1 290 ? -17.385 9.189 -19.481 1.00 31.48 290 PRO A N 1
ATOM 2410 C CA . PRO A 1 290 ? -18.619 9.357 -18.723 1.00 31.48 290 PRO A CA 1
ATOM 2411 C C . PRO A 1 290 ? -19.881 9.213 -19.585 1.00 31.48 290 PRO A C 1
ATOM 2413 O O . PRO A 1 290 ? -20.073 9.905 -20.584 1.00 31.48 290 PRO A O 1
ATOM 2416 N N . VAL A 1 291 ? -20.825 8.398 -19.106 1.00 31.69 291 VAL A N 1
ATOM 2417 C CA . VAL A 1 291 ? -22.232 8.411 -19.532 1.00 31.69 291 VAL A CA 1
ATOM 2418 C C . VAL A 1 291 ? -22.895 9.691 -19.011 1.00 31.69 291 VAL A C 1
ATOM 2420 O O . VAL A 1 291 ? -23.521 9.697 -17.956 1.00 31.69 291 VAL A O 1
ATOM 2423 N N . VAL A 1 292 ? -22.766 10.792 -19.752 1.00 38.47 292 VAL A N 1
ATOM 2424 C CA . VAL A 1 292 ? -23.646 11.965 -19.624 1.00 38.47 292 VAL A CA 1
ATOM 2425 C C . VAL A 1 292 ? -23.972 12.479 -21.020 1.00 38.47 292 VAL A C 1
ATOM 2427 O O . VAL A 1 292 ? -23.317 13.379 -21.525 1.00 38.47 292 VAL A O 1
ATOM 2430 N N . GLN A 1 293 ? -24.976 11.866 -21.646 1.00 34.81 293 GLN A N 1
ATOM 2431 C CA . GLN A 1 293 ? -25.881 12.468 -22.636 1.00 34.81 293 GLN A CA 1
ATOM 2432 C C . GLN A 1 293 ? -26.857 11.383 -23.101 1.00 34.81 293 GLN A C 1
ATOM 2434 O O . GLN A 1 293 ? -26.537 10.604 -23.993 1.00 34.81 293 GLN A O 1
ATOM 2439 N N . ARG A 1 294 ? -28.018 11.297 -22.434 1.00 34.12 294 ARG A N 1
ATOM 2440 C CA . ARG A 1 294 ? -29.309 10.765 -22.936 1.00 34.12 294 ARG A CA 1
ATOM 2441 C C . ARG A 1 294 ? -30.346 10.714 -21.803 1.00 34.12 294 ARG A C 1
ATOM 2443 O O . ARG A 1 294 ? -30.855 9.654 -21.468 1.00 34.12 294 ARG A O 1
ATOM 2450 N N . ILE A 1 295 ? -30.655 11.867 -21.207 1.00 35.56 295 ILE A N 1
ATOM 2451 C CA . ILE A 1 295 ? -31.940 12.107 -20.520 1.00 35.56 295 ILE A CA 1
ATOM 2452 C C . ILE A 1 295 ? -32.340 13.571 -20.763 1.00 35.56 295 ILE A C 1
ATOM 2454 O O . ILE A 1 295 ? -32.454 14.349 -19.833 1.00 35.56 295 ILE A O 1
ATOM 2458 N N . GLU A 1 296 ? -32.514 13.965 -22.022 1.00 36.38 296 GLU A N 1
ATOM 2459 C CA . GLU A 1 296 ? -33.251 15.183 -22.401 1.00 36.38 296 GLU A CA 1
ATOM 2460 C C . GLU A 1 296 ? -33.937 14.916 -23.746 1.00 36.38 296 GLU A C 1
ATOM 2462 O O . GLU A 1 296 ? -33.552 15.463 -24.765 1.00 36.38 296 GLU A O 1
ATOM 2467 N N . GLU A 1 297 ? -34.890 13.976 -23.771 1.00 38.03 297 GLU A N 1
ATOM 2468 C CA . GLU A 1 297 ? -35.867 13.832 -24.873 1.00 38.03 297 GLU A CA 1
ATOM 2469 C C . GLU A 1 297 ? -37.063 12.930 -24.482 1.00 38.03 297 GLU A C 1
ATOM 2471 O O . GLU A 1 297 ? -37.613 12.182 -25.283 1.00 38.03 297 GLU A O 1
ATOM 2476 N N . ALA A 1 298 ? -37.487 12.983 -23.213 1.00 38.78 298 ALA A N 1
ATOM 2477 C CA . ALA A 1 298 ? -38.713 12.320 -22.740 1.00 38.78 298 ALA A CA 1
ATOM 2478 C C . ALA A 1 298 ? -39.564 13.235 -21.841 1.00 38.78 298 ALA A C 1
ATOM 2480 O O . ALA A 1 298 ? -40.259 12.776 -20.938 1.00 38.78 298 ALA A O 1
ATOM 2481 N N . ALA A 1 299 ? -39.490 14.544 -22.085 1.00 42.91 299 ALA A N 1
ATOM 2482 C CA . ALA A 1 299 ? -40.343 15.546 -21.457 1.00 42.91 299 ALA A CA 1
ATOM 2483 C C . ALA A 1 299 ? -40.864 16.532 -22.511 1.00 42.91 299 ALA A C 1
ATOM 2485 O O . ALA A 1 299 ? -40.755 17.734 -22.337 1.00 42.91 299 ALA A O 1
ATOM 2486 N N . GLU A 1 300 ? -41.386 16.011 -23.622 1.00 44.59 300 GLU A N 1
ATOM 2487 C CA . GLU A 1 300 ? -42.284 16.735 -24.530 1.00 44.59 300 GLU A CA 1
ATOM 2488 C C . GLU A 1 300 ? -43.016 15.716 -25.423 1.00 44.59 300 GLU A C 1
ATOM 2490 O O . GLU A 1 300 ? -42.672 15.506 -26.584 1.00 44.59 300 GLU A O 1
ATOM 2495 N N . GLN A 1 301 ? -43.990 15.018 -24.824 1.00 39.41 301 GLN A N 1
ATOM 2496 C CA . GLN A 1 301 ? -45.184 14.438 -25.462 1.00 39.41 301 GLN A CA 1
ATOM 2497 C C . GLN A 1 301 ? -46.171 13.951 -24.399 1.00 39.41 301 GLN A C 1
ATOM 2499 O O . GLN A 1 301 ? -45.729 13.258 -23.456 1.00 39.41 301 GLN A O 1
#

Foldseek 3Di:
DDCPPPLPLVVLVVLVVVLVVLLVLLVVLLVVLVVVLVVLVVVLVVQCVVCVVAVVSVVVSVVSVVVSVVLVVVSVVLVLLSQLLQLVLQVLLVVLLVVLLVVCVVVVPDFPLNPDPDDADDRDPPCSNDHDDPVSSVVSSVSSSSSLVRLVVVLVVLVVVLVVLVVPDPDDPVVVVVSVVSVVVSVVSSVVSVVSSVSSVVSSVVSSVSSVVSSVVSVVSSVVSVCVVVVVVDPPPVPVDDPVVVVRVPRPDDPPPPVVVVVVVVVVVVVVVVVVVVVVVVVVVPVPDDPPDDDDDPPDD

Sequence (301 aa):
MSLVSNIQFEQLHTDFKHLISLEKIALEHKHAINTKLGEVKNTYQYLIKNNNNKKIFLFCLDSLFFQYKCHSMEYENLSKSLILIVNRMYGDYYKLYNILIVQLKEKNIILKSAEEPKKFSVYKDLEPFFEYSIAEITDIHQSVMDIIQELHTYYNHLEKSAYQYSITSNVGMTIANFMHTLQYENTLIREQIHLYINYLSFFHASHEKYLQNLVQKIQNFQQSMEAEIKNEQGENMDMSNIDLECVFASSENVEIEEIIQESEQVLECAEKIIEQVEQQEAVELVVTEPVVQRIEEAAEQ

pLDDT: mean 75.52, std 21.4, range [27.92, 97.0]

Secondary structure (DSSP, 8-state):
--------HHHHHHHHHHHHHHHHHHHHHHHHHHHHHHHHHHHHHHHHHHHTT-HHHHHHHHHHHHHHHHHHHHHHHHHHHHHHHHHHHHHHHHHHHHHHHHHHHHTT---HHHHS---PPPP-TT-TTPPPPHHHHHHHHHHHHHHHHHHHHHHHHHHHHHHHHHHH----HHHHHHHHHHHHHHHHHHHHHHHHHHHHHHHHHHHHHHHHHHHHHHHHHHHHHHHHHHHTT-----GGG--HHHHHTT-TT----HHHHHHHHHHHHHHHHHHHHHHHHHHHTTS-S------SSSS--